Protein AF-A0A2K3N7Z2-F1 (afdb_monomer_lite)

Radius of gyration: 22.51 Å; chains: 1; bounding box: 47×67×74 Å

Foldseek 3Di:
DWDDLLPLVLLPPVPDPFDPLQAFALCQCVVCVVLVQLLLLLLLLLQLLQVLDPQRFLQLLLLLLRLVRSLVSQDDLCPDDDPDDSSLSSNLLSVLSSLLSVVVQDPDDPNPPSLVSSVVSCCVPPVSPVNDSVSSVVSNVVSCVSSVVSSQHDALVQCLVSQVLVLVLQQWDPLLLVLLRSQVSLDSNCRNDDSSLSNNLSSVLLSVVVDPDDDPSSVVNQDPVSVVVNVVSNVSCVVLVRDTDGDDDDPVNSVVSSVVVRVPPPDPPPVVPSRPSRDDPPSRRDRHSRDNDRDGDDPPPPPPPDPDDPDDPDDDDDDD

Structure (mmCIF, N/CA/C/O backbone):
data_AF-A0A2K3N7Z2-F1
#
_entry.id   AF-A0A2K3N7Z2-F1
#
loop_
_atom_site.group_PDB
_atom_site.id
_atom_site.type_symbol
_atom_site.label_atom_id
_atom_site.label_alt_id
_atom_site.label_comp_id
_atom_site.label_asym_id
_atom_site.label_entity_id
_atom_site.label_seq_id
_atom_site.pdbx_PDB_ins_code
_atom_site.Cartn_x
_atom_site.Cartn_y
_atom_site.Cartn_z
_atom_site.occupancy
_atom_site.B_iso_or_equiv
_atom_site.auth_seq_id
_atom_site.auth_comp_id
_atom_site.auth_asym_id
_atom_site.auth_atom_id
_atom_site.pdbx_PDB_model_num
ATOM 1 N N . MET A 1 1 ? -12.138 21.756 32.857 1.00 28.14 1 MET A N 1
ATOM 2 C CA . MET A 1 1 ? -13.259 21.160 32.095 1.00 28.14 1 MET A CA 1
ATOM 3 C C . MET A 1 1 ? -12.774 19.826 31.560 1.00 28.14 1 MET A C 1
ATOM 5 O O . MET A 1 1 ? -11.749 19.811 30.890 1.00 28.14 1 MET A O 1
ATOM 9 N N . ALA A 1 2 ? -13.421 18.742 31.984 1.00 26.17 2 ALA A N 1
ATOM 10 C CA . ALA A 1 2 ? -13.011 17.361 31.748 1.00 26.17 2 ALA A CA 1
ATOM 11 C C . ALA A 1 2 ? -13.164 16.948 30.273 1.00 26.17 2 ALA A C 1
ATOM 13 O O . ALA A 1 2 ? -14.029 17.464 29.570 1.00 26.17 2 ALA A O 1
ATOM 14 N N . PHE A 1 3 ? -12.302 16.031 29.829 1.00 35.19 3 PHE A N 1
ATOM 15 C CA . PHE A 1 3 ? -12.363 15.372 28.526 1.00 35.19 3 PHE A CA 1
ATOM 16 C C . PHE A 1 3 ? -13.630 14.515 28.456 1.00 35.19 3 PHE A C 1
ATOM 18 O O . PHE A 1 3 ? -13.808 13.619 29.283 1.00 35.19 3 PHE A O 1
ATOM 25 N N . ASP A 1 4 ? -14.499 14.814 27.496 1.00 36.06 4 ASP A N 1
ATOM 26 C CA . ASP A 1 4 ? -15.680 14.020 27.186 1.00 36.06 4 ASP A CA 1
ATOM 27 C C . ASP A 1 4 ? -15.391 13.210 25.908 1.00 36.06 4 ASP A C 1
ATOM 29 O O . ASP A 1 4 ? -15.358 13.795 24.820 1.00 36.06 4 ASP A O 1
ATOM 33 N N . PRO A 1 5 ? -15.155 11.888 26.012 1.00 39.75 5 PRO A N 1
ATOM 34 C CA . PRO A 1 5 ? -14.965 11.017 24.853 1.00 39.75 5 PRO A CA 1
ATOM 35 C C . PRO A 1 5 ? -16.169 11.027 23.897 1.00 39.75 5 PRO A C 1
ATOM 37 O O . PRO A 1 5 ? -16.036 10.638 22.742 1.00 39.75 5 PRO A O 1
ATOM 40 N N . SER A 1 6 ? -17.335 11.510 24.343 1.00 38.62 6 SER A N 1
ATOM 41 C CA . SER A 1 6 ? -18.535 11.627 23.514 1.00 38.62 6 SER A CA 1
ATOM 42 C C . SER A 1 6 ? -18.585 12.895 22.651 1.00 38.62 6 SER A C 1
ATOM 44 O O . SER A 1 6 ? -19.509 13.045 21.851 1.00 38.62 6 SER A O 1
ATOM 46 N N . CYS A 1 7 ? -17.596 13.802 22.736 1.00 47.16 7 CYS A N 1
ATOM 47 C CA . CYS A 1 7 ? -17.710 15.100 22.063 1.00 47.16 7 CYS A CA 1
ATOM 48 C C . CYS A 1 7 ? -17.621 15.027 20.527 1.00 47.16 7 CYS A C 1
ATOM 50 O O . CYS A 1 7 ? -17.939 16.014 19.866 1.00 47.16 7 CYS A O 1
ATOM 52 N N . GLY A 1 8 ? -17.182 13.901 19.941 1.00 47.09 8 GLY A N 1
ATOM 53 C CA . GLY A 1 8 ? -17.141 13.649 18.488 1.00 47.09 8 GLY A CA 1
ATOM 54 C C . GLY A 1 8 ? -16.272 14.613 17.658 1.00 47.09 8 GLY A C 1
ATOM 55 O O . GLY A 1 8 ? -16.006 14.353 16.487 1.00 47.09 8 GLY A O 1
ATOM 56 N N . GLN A 1 9 ? -15.803 15.720 18.239 1.00 47.47 9 GLN A N 1
ATOM 57 C CA . GLN A 1 9 ? -15.060 16.794 17.582 1.00 47.47 9 GLN A CA 1
ATOM 58 C C . GLN A 1 9 ? -13.553 16.519 17.551 1.00 47.47 9 GLN A C 1
ATOM 60 O O . GLN A 1 9 ? -12.890 16.919 16.600 1.00 47.47 9 GLN A O 1
ATOM 65 N N . CYS A 1 10 ? -13.006 15.784 18.526 1.00 48.34 10 CYS A N 1
ATOM 66 C CA . CYS A 1 10 ? -11.569 15.484 18.611 1.00 48.34 10 CYS A CA 1
ATOM 67 C C . CYS A 1 10 ? -11.062 14.497 17.541 1.00 48.34 10 CYS A C 1
ATOM 69 O O . CYS A 1 10 ? -9.856 14.354 17.359 1.00 48.34 10 CYS A O 1
ATOM 71 N N . LEU A 1 11 ? -11.966 13.823 16.824 1.00 52.31 11 LEU A N 1
ATOM 72 C CA . LEU A 1 11 ? -11.644 12.819 15.802 1.00 52.31 11 LEU A CA 1
ATOM 73 C C . LEU A 1 11 ? -12.132 13.225 14.398 1.00 52.31 11 LEU A C 1
ATOM 75 O O . LEU A 1 11 ? -11.835 12.542 13.417 1.00 52.31 11 LEU A O 1
ATOM 79 N N . ARG A 1 12 ? -12.813 14.378 14.273 1.00 54.28 12 ARG A N 1
ATOM 80 C CA . ARG A 1 12 ? -13.137 15.004 12.983 1.00 54.28 12 ARG A CA 1
ATOM 81 C C . ARG A 1 12 ? -11.894 15.679 12.411 1.00 54.28 12 ARG A C 1
ATOM 83 O O . ARG A 1 12 ? -11.696 16.883 12.505 1.00 54.28 12 ARG A O 1
ATOM 90 N N . ILE A 1 13 ? -11.082 14.872 11.750 1.00 54.59 13 ILE A N 1
ATOM 91 C CA . ILE A 1 13 ? -9.897 15.249 10.967 1.00 54.59 13 ILE A CA 1
ATOM 92 C C . ILE A 1 13 ? -10.304 15.898 9.616 1.00 54.59 13 ILE A C 1
ATOM 94 O O . ILE A 1 13 ? -9.532 15.993 8.671 1.00 54.59 13 ILE A O 1
ATOM 98 N N . SER A 1 14 ? -11.514 16.460 9.510 1.00 47.78 14 SER A N 1
ATOM 99 C CA . SER A 1 14 ? -12.042 17.086 8.286 1.00 47.78 14 SER A CA 1
ATOM 100 C C . SER A 1 14 ? -11.330 18.390 7.875 1.00 47.78 14 SER A C 1
ATOM 102 O O . SER A 1 14 ? -11.821 19.099 7.003 1.00 47.78 14 SER A O 1
ATOM 104 N N . GLN A 1 15 ? -10.199 18.733 8.501 1.00 54.12 15 GLN A N 1
ATOM 105 C CA . GLN A 1 15 ? -9.462 19.986 8.305 1.00 54.12 15 GLN A CA 1
ATOM 106 C C . GLN A 1 15 ? -8.059 19.808 7.699 1.00 54.12 15 GLN A C 1
ATOM 108 O O . GLN A 1 15 ? -7.364 20.804 7.504 1.00 54.12 15 GLN A O 1
ATOM 113 N N . PHE A 1 16 ? -7.620 18.587 7.363 1.00 63.12 16 PHE A N 1
ATOM 114 C CA . PHE A 1 16 ? -6.304 18.419 6.733 1.00 63.12 16 PHE A CA 1
ATOM 115 C C . PHE A 1 16 ? -6.375 18.689 5.241 1.00 63.12 16 PHE A C 1
ATOM 117 O O . PHE A 1 16 ? -6.831 17.861 4.452 1.00 63.12 16 PHE A O 1
ATOM 124 N N . ASN A 1 17 ? -5.867 19.858 4.860 1.00 69.94 17 ASN A N 1
ATOM 125 C CA . ASN A 1 17 ? -5.514 20.132 3.482 1.00 69.94 17 ASN A CA 1
ATOM 126 C C . ASN A 1 17 ? -4.208 19.390 3.163 1.00 69.94 17 ASN A C 1
ATOM 128 O O . ASN A 1 17 ? -3.115 19.885 3.437 1.00 69.94 17 ASN A O 1
ATOM 132 N N . ILE A 1 18 ? -4.329 18.159 2.664 1.00 76.75 18 ILE A N 1
ATOM 133 C CA . ILE A 1 18 ? -3.181 17.380 2.199 1.00 76.75 18 ILE A CA 1
ATOM 134 C C . ILE A 1 18 ? -2.863 17.847 0.784 1.00 76.75 18 ILE A C 1
ATOM 136 O O . ILE A 1 18 ? -3.698 17.717 -0.110 1.00 76.75 18 ILE A O 1
ATOM 140 N N . ASP A 1 19 ? -1.656 18.373 0.582 1.00 80.69 19 ASP A N 1
ATOM 141 C CA . ASP A 1 19 ? -1.197 18.762 -0.748 1.00 80.69 19 ASP A CA 1
ATOM 142 C C . ASP A 1 19 ? -1.278 17.536 -1.691 1.00 80.69 19 ASP A C 1
ATOM 144 O O . ASP A 1 19 ? -0.646 16.505 -1.410 1.00 80.69 19 ASP A O 1
ATOM 148 N N . PRO A 1 20 ? -2.034 17.629 -2.808 1.00 82.31 20 PRO A N 1
ATOM 149 C CA . PRO A 1 20 ? -2.208 16.541 -3.770 1.00 82.31 20 PRO A CA 1
ATOM 150 C C . PRO A 1 20 ? -0.895 15.967 -4.312 1.00 82.31 20 PRO A C 1
ATOM 152 O O . PRO A 1 20 ? -0.874 14.863 -4.846 1.00 82.31 20 PRO A O 1
ATOM 155 N N . GLN A 1 21 ? 0.226 16.681 -4.186 1.00 83.81 21 GLN A N 1
ATOM 156 C CA . GLN A 1 21 ? 1.533 16.169 -4.584 1.00 83.81 21 GLN A CA 1
ATOM 157 C C . GLN A 1 21 ? 2.042 15.023 -3.700 1.00 83.81 21 GLN A C 1
ATOM 159 O O . GLN A 1 21 ? 2.911 14.279 -4.163 1.00 83.81 21 GLN A O 1
ATOM 164 N N . TYR A 1 22 ? 1.531 14.861 -2.475 1.00 84.19 22 TYR A N 1
ATOM 165 C CA . TYR A 1 22 ? 1.977 13.847 -1.507 1.00 84.19 22 TYR A CA 1
ATOM 166 C C . TYR A 1 22 ? 1.078 12.611 -1.429 1.00 84.19 22 TYR A C 1
ATOM 168 O O . TYR A 1 22 ? 1.413 11.674 -0.704 1.00 84.19 22 TYR A O 1
ATOM 176 N N . VAL A 1 23 ? -0.024 12.589 -2.179 1.00 85.19 23 VAL A N 1
ATOM 177 C CA . VAL A 1 23 ? -0.961 11.462 -2.246 1.00 85.19 23 VAL A CA 1
ATOM 178 C C . VAL A 1 23 ? -1.175 11.033 -3.701 1.00 85.19 23 VAL A C 1
ATOM 180 O O . VAL A 1 23 ? -1.034 11.853 -4.610 1.00 85.19 23 VAL A O 1
ATOM 183 N N . PRO A 1 24 ? -1.472 9.752 -3.965 1.00 84.62 24 PRO A N 1
ATOM 184 C CA . PRO A 1 24 ? -1.957 9.326 -5.272 1.00 84.62 24 PRO A CA 1
ATOM 185 C C . PRO A 1 24 ? -3.251 10.050 -5.665 1.00 84.62 24 PRO A C 1
ATOM 187 O O . PRO A 1 24 ? -4.044 10.438 -4.807 1.00 84.62 24 PRO A O 1
ATOM 190 N N . ASN A 1 25 ? -3.491 10.215 -6.967 1.00 82.88 25 ASN A N 1
ATOM 191 C CA . ASN A 1 25 ? -4.754 10.775 -7.437 1.00 82.88 25 ASN A CA 1
ATOM 192 C C . ASN A 1 25 ? -5.821 9.676 -7.518 1.00 82.88 25 ASN A C 1
ATOM 194 O O . ASN A 1 25 ? -5.684 8.730 -8.295 1.00 82.88 25 ASN A O 1
ATOM 198 N N . GLY A 1 26 ? -6.905 9.839 -6.760 1.00 70.06 26 GLY A N 1
ATOM 199 C CA . GLY A 1 26 ? -7.984 8.857 -6.687 1.00 70.06 26 GLY A CA 1
ATOM 200 C C . GLY A 1 26 ? -8.750 8.601 -7.974 1.00 70.06 26 GLY A C 1
ATOM 201 O O . GLY A 1 26 ? -9.239 7.496 -8.177 1.00 70.06 26 GLY A O 1
ATOM 202 N N . ARG A 1 27 ? -8.796 9.582 -8.877 1.00 79.50 27 ARG A N 1
ATOM 203 C CA . ARG A 1 27 ? -9.512 9.455 -10.153 1.00 79.50 27 ARG A CA 1
ATOM 204 C C . ARG A 1 27 ? -8.685 8.766 -11.233 1.00 79.50 27 ARG A C 1
ATOM 206 O O . ARG A 1 27 ? -9.149 8.592 -12.352 1.00 79.50 27 ARG A O 1
ATOM 213 N N . MET A 1 28 ? -7.445 8.375 -10.924 1.00 81.81 28 MET A N 1
ATOM 214 C CA . MET A 1 28 ? -6.526 7.790 -11.902 1.00 81.81 28 MET A CA 1
ATOM 215 C C . MET A 1 28 ? -7.065 6.508 -12.551 1.00 81.81 28 MET A C 1
ATOM 217 O O . MET A 1 28 ? -6.731 6.234 -13.705 1.00 81.81 28 MET A O 1
ATOM 221 N N . PHE A 1 29 ? -7.855 5.731 -11.811 1.00 83.81 29 PHE A N 1
ATOM 222 C CA . PHE A 1 29 ? -8.384 4.442 -12.258 1.00 83.81 29 PHE A CA 1
ATOM 223 C C . PHE A 1 29 ? -9.841 4.504 -12.716 1.00 83.81 29 PHE A C 1
ATOM 225 O O . PHE A 1 29 ? -10.366 3.486 -13.160 1.00 83.81 29 PHE A O 1
ATOM 232 N N . GLU A 1 30 ? -10.493 5.669 -12.644 1.00 81.69 30 GLU A N 1
ATOM 233 C CA . GLU A 1 30 ? -11.860 5.832 -13.141 1.00 81.69 30 GLU A CA 1
ATOM 234 C C . GLU A 1 30 ? -11.887 5.522 -14.645 1.00 81.69 30 GLU A C 1
ATOM 236 O O . GLU A 1 30 ? -11.311 6.250 -15.454 1.00 81.69 30 GLU A O 1
ATOM 241 N N . ASN A 1 31 ? -12.535 4.409 -15.007 1.00 75.81 31 ASN A N 1
ATOM 242 C CA . ASN A 1 31 ? -12.669 3.915 -16.381 1.00 75.81 31 ASN A CA 1
ATOM 243 C C . ASN A 1 31 ? -11.327 3.710 -17.115 1.00 75.81 31 ASN A C 1
ATOM 245 O O . ASN A 1 31 ? -11.240 3.921 -18.326 1.00 75.81 31 ASN A O 1
ATOM 249 N N . ASN A 1 32 ? -10.263 3.335 -16.393 1.00 84.00 32 ASN A N 1
ATOM 250 C CA . ASN A 1 32 ? -8.939 3.117 -16.980 1.00 84.00 32 ASN A CA 1
ATOM 251 C C . ASN A 1 32 ? -8.381 1.727 -16.654 1.00 84.00 32 ASN A C 1
ATOM 253 O O . ASN A 1 32 ? -7.423 1.581 -15.886 1.00 84.00 32 ASN A O 1
ATOM 257 N N . ASP A 1 33 ? -8.956 0.714 -17.300 1.00 87.62 33 ASP A N 1
ATOM 258 C CA . ASP A 1 33 ? -8.580 -0.696 -17.136 1.00 87.62 33 ASP A CA 1
ATOM 259 C C . ASP A 1 33 ? -7.093 -0.931 -17.405 1.00 87.62 33 ASP A C 1
ATOM 261 O O . ASP A 1 33 ? -6.437 -1.692 -16.696 1.00 87.62 33 ASP A O 1
ATOM 265 N N . ARG A 1 34 ? -6.508 -0.198 -18.361 1.00 88.19 34 ARG A N 1
ATOM 266 C CA . ARG A 1 34 ? -5.069 -0.271 -18.639 1.00 88.19 34 ARG A CA 1
ATOM 267 C C . ARG A 1 34 ? -4.245 0.117 -17.415 1.00 88.19 34 ARG A C 1
ATOM 269 O O . ARG A 1 34 ? -3.323 -0.608 -17.060 1.00 88.19 34 ARG A O 1
ATOM 276 N N . LYS A 1 35 ? -4.552 1.230 -16.743 1.00 90.31 35 LYS A N 1
ATOM 277 C CA . LYS A 1 35 ? -3.825 1.627 -15.524 1.00 90.31 35 LYS A CA 1
ATOM 278 C C . LYS A 1 35 ? -4.044 0.641 -14.377 1.00 90.31 35 LYS A C 1
ATOM 280 O O . LYS A 1 35 ? -3.097 0.400 -13.629 1.00 90.31 35 LYS A O 1
ATOM 285 N N . ILE A 1 36 ? -5.235 0.051 -14.265 1.00 91.56 36 ILE A N 1
ATOM 286 C CA . ILE A 1 36 ? -5.518 -1.008 -13.283 1.00 91.56 36 ILE A CA 1
ATOM 287 C C . ILE A 1 36 ? -4.623 -2.227 -13.550 1.00 91.56 36 ILE A C 1
ATOM 289 O O . ILE A 1 36 ? -3.952 -2.690 -12.628 1.00 91.56 36 ILE A O 1
ATOM 293 N N . LEU A 1 37 ? -4.514 -2.678 -14.803 1.00 91.56 37 LEU A N 1
ATOM 294 C CA . LEU A 1 37 ? -3.638 -3.788 -15.201 1.00 91.56 37 LEU A CA 1
ATOM 295 C C . LEU A 1 37 ? -2.157 -3.484 -14.927 1.00 91.56 37 LEU A C 1
ATOM 297 O O . LEU A 1 37 ? -1.465 -4.288 -14.301 1.00 91.56 37 LEU A O 1
ATOM 301 N N . LEU A 1 38 ? -1.667 -2.297 -15.315 1.00 93.31 38 LEU A N 1
ATOM 302 C CA . LEU A 1 38 ? -0.289 -1.866 -15.020 1.00 93.31 38 LEU A CA 1
ATOM 303 C C . LEU A 1 38 ? 0.001 -1.914 -13.510 1.00 93.31 38 LEU A C 1
ATOM 305 O O . LEU A 1 38 ? 1.080 -2.333 -13.087 1.00 93.31 38 LEU A O 1
ATOM 309 N N . ARG A 1 39 ? -0.968 -1.496 -12.690 1.00 94.38 39 ARG A N 1
ATOM 310 C CA . ARG A 1 39 ? -0.861 -1.522 -11.232 1.00 94.38 39 ARG A CA 1
ATOM 311 C C . ARG A 1 39 ? -0.866 -2.942 -10.672 1.00 94.38 39 ARG A C 1
ATOM 313 O O . ARG A 1 39 ? -0.041 -3.236 -9.814 1.00 94.38 39 ARG A O 1
ATOM 320 N N . GLN A 1 40 ? -1.754 -3.815 -11.146 1.00 94.44 40 GLN A N 1
ATOM 321 C CA . GLN A 1 40 ? -1.804 -5.223 -10.729 1.00 94.44 40 GLN A CA 1
ATOM 322 C C . GLN A 1 40 ? -0.469 -5.926 -10.998 1.00 94.44 40 GLN A C 1
ATOM 324 O O . GLN A 1 40 ? 0.056 -6.616 -10.124 1.00 94.44 40 GLN A O 1
ATOM 329 N N . HIS A 1 41 ? 0.145 -5.662 -12.153 1.00 92.94 41 HIS A N 1
ATOM 330 C CA . HIS A 1 41 ? 1.501 -6.127 -12.436 1.00 92.94 41 HIS A CA 1
ATOM 331 C C . HIS A 1 41 ? 2.534 -5.596 -11.450 1.00 92.94 41 HIS A C 1
ATOM 333 O O . HIS A 1 41 ? 3.326 -6.368 -10.915 1.00 92.94 41 HIS A O 1
ATOM 339 N N . ALA A 1 42 ? 2.531 -4.289 -11.187 1.00 95.19 42 ALA A N 1
ATOM 340 C CA . ALA A 1 42 ? 3.471 -3.697 -10.243 1.00 95.19 42 ALA A CA 1
ATOM 341 C C . ALA A 1 42 ? 3.328 -4.285 -8.832 1.00 95.19 42 ALA A C 1
ATOM 343 O O . ALA A 1 42 ? 4.338 -4.552 -8.184 1.00 95.19 42 ALA A O 1
ATOM 344 N N . ILE A 1 43 ? 2.094 -4.544 -8.391 1.00 95.56 43 ILE A N 1
ATOM 345 C CA . ILE A 1 43 ? 1.787 -5.212 -7.122 1.00 95.56 43 ILE A CA 1
ATOM 346 C C . ILE A 1 43 ? 2.394 -6.607 -7.081 1.00 95.56 43 ILE A C 1
ATOM 348 O O . ILE A 1 43 ? 3.080 -6.926 -6.113 1.00 95.56 43 ILE A O 1
ATOM 352 N N . SER A 1 44 ? 2.195 -7.409 -8.129 1.00 93.25 44 SER A N 1
ATOM 353 C CA . SER A 1 44 ? 2.775 -8.752 -8.223 1.00 93.25 44 SER A CA 1
ATOM 354 C C . SER A 1 44 ? 4.298 -8.719 -8.125 1.00 93.25 44 SER A C 1
ATOM 356 O O . SER A 1 44 ? 4.884 -9.441 -7.313 1.00 93.25 44 SER A O 1
ATOM 358 N N . VAL A 1 45 ? 4.942 -7.827 -8.880 1.00 91.38 45 VAL A N 1
ATOM 359 C CA . VAL A 1 45 ? 6.400 -7.658 -8.868 1.00 91.38 45 VAL A CA 1
ATOM 360 C C . VAL A 1 45 ? 6.893 -7.242 -7.482 1.00 91.38 45 VAL A C 1
ATOM 362 O O . VAL A 1 45 ? 7.801 -7.866 -6.935 1.00 91.38 45 VAL A O 1
ATOM 365 N N . ILE A 1 46 ? 6.279 -6.219 -6.883 1.00 93.25 46 ILE A N 1
ATOM 366 C CA . ILE A 1 46 ? 6.644 -5.731 -5.549 1.00 93.25 46 ILE A CA 1
ATOM 367 C C . ILE A 1 46 ? 6.429 -6.815 -4.491 1.00 93.25 46 ILE A C 1
ATOM 369 O O . ILE A 1 46 ? 7.276 -6.971 -3.614 1.00 93.25 46 ILE A O 1
ATOM 373 N N . ALA A 1 47 ? 5.347 -7.589 -4.578 1.00 92.50 47 ALA A N 1
ATOM 374 C CA . ALA A 1 47 ? 5.061 -8.664 -3.638 1.00 92.50 47 ALA A CA 1
ATOM 375 C C . ALA A 1 47 ? 6.086 -9.800 -3.727 1.00 92.50 47 ALA A C 1
ATOM 377 O O . ALA A 1 47 ? 6.568 -10.261 -2.691 1.00 92.50 47 ALA A O 1
ATOM 378 N N . LYS A 1 48 ? 6.478 -10.208 -4.942 1.00 88.25 48 LYS A N 1
ATOM 379 C CA . LYS A 1 48 ? 7.553 -11.192 -5.151 1.00 88.25 48 LYS A CA 1
ATOM 380 C C . LYS A 1 48 ? 8.868 -10.716 -4.535 1.00 88.25 48 LYS A C 1
ATOM 382 O O . LYS A 1 48 ? 9.481 -11.450 -3.767 1.00 88.25 48 LYS A O 1
ATOM 387 N N . VAL A 1 49 ? 9.255 -9.465 -4.793 1.00 85.44 49 VAL A N 1
ATOM 388 C CA . VAL A 1 49 ? 10.490 -8.886 -4.238 1.00 85.44 49 VAL A CA 1
ATOM 389 C C . VAL A 1 49 ? 10.421 -8.747 -2.711 1.00 85.44 49 VAL A C 1
ATOM 391 O O . VAL A 1 49 ? 11.394 -9.030 -2.013 1.00 85.44 49 VAL A O 1
ATOM 394 N N . ALA A 1 50 ? 9.268 -8.359 -2.162 1.00 87.12 50 ALA A N 1
ATOM 395 C CA . ALA A 1 50 ? 9.081 -8.215 -0.720 1.00 87.12 50 ALA A CA 1
ATOM 396 C C . ALA A 1 50 ? 9.263 -9.541 0.034 1.00 87.12 50 ALA A C 1
ATOM 398 O O . ALA A 1 50 ? 9.875 -9.548 1.103 1.00 87.12 50 ALA A O 1
ATOM 399 N N . LYS A 1 51 ? 8.809 -10.666 -0.540 1.00 84.38 51 LYS A N 1
ATOM 400 C CA . LYS A 1 51 ? 8.963 -12.014 0.044 1.00 84.38 51 LYS A CA 1
ATOM 401 C C . LYS A 1 51 ? 10.422 -12.447 0.216 1.00 84.38 51 LYS A C 1
ATOM 403 O O . LYS A 1 51 ? 10.707 -13.310 1.039 1.00 84.38 51 LYS A O 1
ATOM 408 N N . MET A 1 52 ? 11.348 -11.840 -0.523 1.00 77.94 52 MET A N 1
ATOM 409 C CA . MET A 1 52 ? 12.783 -12.134 -0.432 1.00 77.94 52 MET A CA 1
ATOM 410 C C . MET A 1 52 ? 13.452 -11.433 0.760 1.00 77.94 52 MET A C 1
ATOM 412 O O . MET A 1 52 ? 14.586 -11.751 1.112 1.00 77.94 52 MET A O 1
ATOM 416 N N . SER A 1 53 ? 12.770 -10.467 1.383 1.00 72.62 53 SER A N 1
ATOM 417 C CA . SER A 1 53 ? 13.296 -9.724 2.529 1.00 72.62 53 SER A CA 1
ATOM 418 C C . SER A 1 53 ? 13.100 -10.515 3.824 1.00 72.62 53 SER A C 1
ATOM 420 O O . SER A 1 53 ? 11.993 -10.953 4.130 1.00 72.62 53 SER A O 1
ATOM 422 N N . ASN A 1 54 ? 14.168 -10.668 4.611 1.00 71.25 54 ASN A N 1
ATOM 423 C CA . ASN A 1 54 ? 14.128 -11.336 5.910 1.00 71.25 54 ASN A CA 1
ATOM 424 C C . ASN A 1 54 ? 14.838 -10.481 6.983 1.00 71.25 54 ASN A C 1
ATOM 426 O O . ASN A 1 54 ? 16.044 -10.243 6.854 1.00 71.25 54 ASN A O 1
ATOM 430 N N . PRO A 1 55 ? 14.142 -10.018 8.041 1.00 75.38 55 PRO A N 1
ATOM 431 C CA . PRO A 1 55 ? 12.713 -10.210 8.313 1.00 75.38 55 PRO A CA 1
ATOM 432 C C . PRO A 1 55 ? 11.807 -9.438 7.333 1.00 75.38 55 PRO A C 1
ATOM 434 O O . PRO A 1 55 ? 12.260 -8.460 6.731 1.00 75.38 55 PRO A O 1
ATOM 437 N N . PRO A 1 56 ? 10.526 -9.834 7.194 1.00 79.56 56 PRO A N 1
ATOM 438 C CA . PRO A 1 56 ? 9.553 -9.070 6.423 1.00 79.56 56 PRO A CA 1
ATOM 439 C C . PRO A 1 56 ? 9.365 -7.664 6.998 1.00 79.56 56 PRO A C 1
ATOM 441 O O . PRO A 1 56 ? 9.215 -7.495 8.210 1.00 79.56 56 PRO A O 1
ATOM 444 N N . ASP A 1 57 ? 9.316 -6.667 6.117 1.00 87.81 57 ASP A N 1
ATOM 445 C CA . ASP A 1 57 ? 8.953 -5.293 6.457 1.00 87.81 57 ASP A CA 1
ATOM 446 C C . ASP A 1 57 ? 7.876 -4.802 5.491 1.00 87.81 57 ASP A C 1
ATOM 448 O O . ASP A 1 57 ? 8.165 -4.308 4.399 1.00 87.81 57 ASP A O 1
ATOM 452 N N . ALA A 1 58 ? 6.620 -4.947 5.906 1.00 91.56 58 ALA A N 1
ATOM 453 C CA . ALA A 1 58 ? 5.451 -4.645 5.090 1.00 91.56 58 ALA A CA 1
ATOM 454 C C . ALA A 1 58 ? 5.289 -3.143 4.775 1.00 91.56 58 ALA A C 1
ATOM 456 O O . ALA A 1 58 ? 4.533 -2.771 3.874 1.00 91.56 58 ALA A O 1
ATOM 457 N N . TYR A 1 59 ? 6.040 -2.261 5.445 1.00 91.50 59 TYR A N 1
ATOM 458 C CA . TYR A 1 59 ? 6.035 -0.838 5.114 1.00 91.50 59 TYR A CA 1
ATOM 459 C C . TYR A 1 59 ? 6.772 -0.531 3.804 1.00 91.50 59 TYR A C 1
ATOM 461 O O . TYR A 1 59 ? 6.380 0.381 3.075 1.00 91.50 59 TYR A O 1
ATOM 469 N N . VAL A 1 60 ? 7.823 -1.293 3.479 1.00 91.06 60 VAL A N 1
ATOM 470 C CA . VAL A 1 60 ? 8.585 -1.114 2.236 1.00 91.06 60 VAL A CA 1
ATOM 471 C C . VAL A 1 60 ? 7.692 -1.280 0.996 1.00 91.06 60 VAL A C 1
ATOM 473 O O . VAL A 1 60 ? 7.629 -0.336 0.200 1.00 91.06 60 VAL A O 1
ATOM 476 N N . PRO A 1 61 ? 6.961 -2.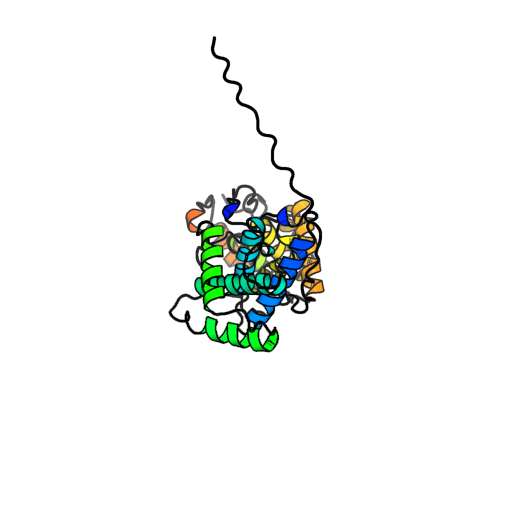397 0.804 1.00 94.38 61 PRO A N 1
ATOM 477 C CA . PRO A 1 61 ? 6.067 -2.543 -0.340 1.00 94.38 61 PRO A CA 1
ATOM 478 C C . PRO A 1 61 ? 4.911 -1.532 -0.313 1.00 94.38 61 PRO A C 1
ATOM 480 O O . PRO A 1 61 ? 4.560 -0.997 -1.365 1.00 94.38 61 PRO A O 1
ATOM 483 N N . TYR A 1 62 ? 4.372 -1.188 0.865 1.00 95.56 62 TYR A N 1
ATOM 484 C CA . TYR A 1 62 ? 3.343 -0.147 1.003 1.00 95.56 62 TYR A CA 1
ATOM 485 C C . TYR A 1 62 ? 3.805 1.200 0.425 1.00 95.56 62 TYR A C 1
ATOM 487 O O . TYR A 1 62 ? 3.143 1.795 -0.429 1.00 95.56 62 TYR A O 1
ATOM 495 N N . LEU A 1 63 ? 4.981 1.666 0.850 1.00 93.81 63 LEU A N 1
ATOM 496 C CA . LEU A 1 63 ? 5.546 2.933 0.396 1.00 93.81 63 LEU A CA 1
ATOM 497 C C . LEU A 1 63 ? 5.978 2.872 -1.082 1.00 93.81 63 LEU A C 1
ATOM 499 O O . LEU A 1 63 ? 5.823 3.856 -1.806 1.00 93.81 63 LEU A O 1
ATOM 503 N N . ALA A 1 64 ? 6.441 1.713 -1.559 1.00 95.44 64 ALA A N 1
ATOM 504 C CA . ALA A 1 64 ? 6.756 1.497 -2.969 1.00 95.44 64 ALA A CA 1
ATOM 505 C C . ALA A 1 64 ? 5.524 1.697 -3.865 1.00 95.44 64 ALA A C 1
ATOM 507 O O . ALA A 1 64 ? 5.614 2.393 -4.878 1.00 95.44 64 ALA A O 1
ATOM 508 N N . MET A 1 65 ? 4.366 1.162 -3.465 1.00 96.50 65 MET A N 1
ATOM 509 C CA . MET A 1 65 ? 3.114 1.362 -4.199 1.00 96.50 65 MET A CA 1
ATOM 510 C C . MET A 1 65 ? 2.655 2.819 -4.189 1.00 96.50 65 MET A C 1
ATOM 512 O O . MET A 1 65 ? 2.149 3.298 -5.200 1.00 96.50 65 MET A O 1
ATOM 516 N N . ASN A 1 66 ? 2.905 3.565 -3.109 1.00 94.75 66 ASN A N 1
ATOM 517 C CA . ASN A 1 66 ? 2.639 5.003 -3.099 1.00 94.75 66 ASN A CA 1
ATOM 518 C C . ASN A 1 66 ? 3.474 5.748 -4.159 1.00 94.75 66 ASN A C 1
ATOM 520 O O . ASN A 1 66 ? 2.943 6.591 -4.886 1.00 94.75 66 ASN A O 1
ATOM 524 N N . TYR A 1 67 ? 4.765 5.419 -4.292 1.00 95.38 67 TYR A N 1
ATOM 525 C CA . TYR A 1 67 ? 5.609 5.984 -5.352 1.00 95.38 67 TYR A CA 1
ATOM 526 C C . TYR A 1 67 ? 5.135 5.578 -6.742 1.00 95.38 67 TYR A C 1
ATOM 528 O O . TYR A 1 67 ? 5.081 6.429 -7.630 1.00 95.38 67 TYR A O 1
ATOM 536 N N . PHE A 1 68 ? 4.779 4.305 -6.919 1.00 96.12 68 PHE A N 1
ATOM 537 C CA . PHE A 1 68 ? 4.298 3.785 -8.191 1.00 96.12 68 PHE A CA 1
ATOM 538 C C . PHE A 1 68 ? 3.010 4.488 -8.630 1.00 96.12 68 PHE A C 1
ATOM 540 O O . PHE A 1 68 ? 2.965 5.028 -9.732 1.00 96.12 68 PHE A O 1
ATOM 547 N N . ASP A 1 69 ? 2.002 4.565 -7.756 1.00 95.00 69 ASP A N 1
ATOM 548 C CA . ASP A 1 69 ? 0.709 5.181 -8.071 1.00 95.00 69 ASP A CA 1
ATOM 549 C C . ASP A 1 69 ? 0.871 6.685 -8.392 1.00 95.00 69 ASP A C 1
ATOM 551 O O . ASP A 1 69 ? 0.298 7.191 -9.360 1.00 95.00 69 ASP A O 1
ATOM 555 N N . ARG A 1 70 ? 1.720 7.409 -7.644 1.00 93.06 70 ARG A N 1
ATOM 556 C CA . ARG A 1 70 ? 2.019 8.831 -7.917 1.00 93.06 70 ARG A CA 1
ATOM 557 C C . ARG A 1 70 ? 2.789 9.035 -9.225 1.00 93.06 70 ARG A C 1
ATOM 559 O O . ARG A 1 70 ? 2.577 10.044 -9.899 1.00 93.06 70 ARG A O 1
ATOM 566 N N . PHE A 1 71 ? 3.674 8.105 -9.584 1.00 93.31 71 PHE A N 1
ATOM 567 C CA . PHE A 1 71 ? 4.415 8.146 -10.843 1.00 93.31 71 PHE A CA 1
ATOM 568 C C . PHE A 1 71 ? 3.506 7.832 -12.039 1.00 93.31 71 PHE A C 1
ATOM 570 O O . PHE A 1 71 ? 3.453 8.619 -12.982 1.00 93.31 71 PHE A O 1
ATOM 577 N N . LEU A 1 72 ? 2.734 6.742 -11.965 1.00 92.19 72 LEU A N 1
ATOM 578 C CA . LEU A 1 72 ? 1.779 6.305 -12.993 1.00 92.19 72 LEU A CA 1
ATOM 579 C C . LEU A 1 72 ? 0.704 7.365 -13.288 1.00 92.19 72 LEU A C 1
ATOM 581 O O . LEU A 1 72 ? 0.177 7.451 -14.401 1.00 92.19 72 LEU A O 1
ATOM 585 N N . PHE A 1 73 ? 0.370 8.196 -12.299 1.00 87.38 73 PHE A N 1
ATOM 586 C CA . PHE A 1 73 ? -0.554 9.306 -12.503 1.00 87.38 73 PHE A CA 1
ATOM 587 C C . PHE A 1 73 ? 0.003 10.354 -13.466 1.00 87.38 73 PHE A C 1
ATOM 589 O O . PHE A 1 73 ? -0.736 10.865 -14.304 1.00 87.38 73 PHE A O 1
ATOM 596 N N . ARG A 1 74 ? 1.299 10.654 -13.353 1.00 84.88 74 ARG A N 1
ATOM 597 C CA . ARG A 1 74 ? 1.956 11.752 -14.072 1.00 84.88 74 ARG A CA 1
ATOM 598 C C . ARG A 1 74 ? 2.605 11.312 -15.384 1.00 84.88 74 ARG A C 1
ATOM 600 O O . ARG A 1 74 ? 2.798 12.149 -16.258 1.00 84.88 74 ARG A O 1
ATOM 607 N N . PHE A 1 75 ? 2.951 10.033 -15.515 1.00 82.62 75 PHE A N 1
ATOM 608 C CA . PHE A 1 75 ? 3.755 9.529 -16.625 1.00 82.62 75 PHE A CA 1
ATOM 609 C C . PHE A 1 75 ? 3.178 8.245 -17.207 1.00 82.62 75 PHE A C 1
ATOM 611 O O . PHE A 1 75 ? 2.804 7.321 -16.483 1.00 82.62 75 PHE A O 1
ATOM 618 N N . ASP A 1 76 ? 3.184 8.163 -18.535 1.00 81.38 76 ASP A N 1
ATOM 619 C CA . ASP A 1 76 ? 2.922 6.914 -19.235 1.00 81.38 76 ASP A CA 1
ATOM 620 C C . ASP A 1 76 ? 4.160 6.007 -19.153 1.00 81.38 76 ASP A C 1
ATOM 622 O O . ASP A 1 76 ? 5.192 6.253 -19.781 1.00 81.38 76 ASP A O 1
ATOM 626 N N . ILE A 1 77 ? 4.049 4.935 -18.364 1.00 82.62 77 ILE A N 1
ATOM 627 C CA . ILE A 1 77 ? 5.106 3.930 -18.184 1.00 82.62 77 ILE A CA 1
ATOM 628 C C . ILE A 1 77 ? 5.476 3.265 -19.517 1.00 82.62 77 ILE A C 1
ATOM 630 O O . ILE A 1 77 ? 6.629 2.875 -19.714 1.00 82.62 77 ILE A O 1
ATOM 634 N N . THR A 1 78 ? 4.521 3.151 -20.441 1.00 73.25 78 THR A N 1
ATOM 635 C CA . THR A 1 78 ? 4.689 2.411 -21.696 1.00 73.25 78 THR A CA 1
ATOM 636 C C . THR A 1 78 ? 5.356 3.234 -22.799 1.00 73.25 78 THR A C 1
ATOM 638 O O . THR A 1 78 ? 6.008 2.652 -23.667 1.00 73.25 78 THR A O 1
ATOM 641 N N . ALA A 1 79 ? 5.313 4.566 -22.711 1.00 67.06 79 ALA A N 1
ATOM 642 C CA . ALA A 1 79 ? 5.883 5.482 -23.702 1.00 67.06 79 ALA A CA 1
ATOM 643 C C . ALA A 1 79 ? 7.422 5.595 -23.660 1.00 67.06 79 ALA A C 1
ATOM 645 O O . ALA A 1 79 ? 8.016 6.239 -24.520 1.00 67.06 79 ALA A O 1
ATOM 646 N N . VAL A 1 80 ? 8.093 4.979 -22.677 1.00 60.66 80 VAL A N 1
ATOM 647 C CA . VAL A 1 80 ? 9.556 5.061 -22.536 1.00 60.66 80 VAL A CA 1
ATOM 648 C C . VAL A 1 80 ? 10.252 4.355 -23.719 1.00 60.66 80 VAL A C 1
ATOM 650 O O . VAL A 1 80 ? 10.035 3.154 -23.912 1.00 60.66 80 VAL A O 1
ATOM 653 N N . PRO A 1 81 ? 11.099 5.042 -24.509 1.00 54.72 81 PRO A N 1
ATOM 654 C CA . PRO A 1 81 ? 11.900 4.411 -25.560 1.00 54.72 81 PRO A CA 1
ATOM 655 C C . PRO A 1 81 ? 12.910 3.428 -24.952 1.00 54.72 81 PRO A C 1
ATOM 657 O O . PRO A 1 81 ? 13.470 3.712 -23.896 1.00 54.72 81 PRO A O 1
ATOM 660 N N . GLY A 1 82 ? 13.174 2.284 -25.597 1.00 61.97 82 GLY A N 1
ATOM 661 C CA . GLY A 1 82 ? 14.242 1.387 -25.120 1.00 61.97 82 GLY A CA 1
ATOM 662 C C . GLY A 1 82 ? 14.126 -0.106 -25.421 1.00 61.97 82 GLY A C 1
ATOM 663 O O . GLY A 1 82 ? 14.755 -0.895 -24.727 1.00 61.97 82 GLY A O 1
ATOM 664 N N . GLY A 1 83 ? 13.319 -0.534 -26.397 1.00 74.00 83 GLY A N 1
ATOM 665 C CA . GLY A 1 83 ? 13.220 -1.949 -26.797 1.00 74.00 83 GLY A CA 1
ATOM 666 C C . GLY A 1 83 ? 12.666 -2.911 -25.732 1.00 74.00 83 GLY A C 1
ATOM 667 O O . GLY A 1 83 ? 12.581 -4.108 -26.000 1.00 74.00 83 GLY A O 1
ATOM 668 N N . LEU A 1 84 ? 12.318 -2.420 -24.540 1.00 82.56 84 LEU A N 1
ATOM 669 C CA . LEU A 1 84 ? 11.629 -3.174 -23.496 1.00 82.56 84 LEU A CA 1
ATOM 670 C C . LEU A 1 84 ? 10.139 -3.304 -23.833 1.00 82.56 84 LEU A C 1
ATOM 672 O O . LEU A 1 84 ? 9.511 -2.334 -24.277 1.00 82.56 84 LEU A O 1
ATOM 676 N N . THR A 1 85 ? 9.585 -4.479 -23.562 1.00 85.44 85 THR A N 1
ATOM 677 C CA . THR A 1 85 ? 8.144 -4.767 -23.589 1.00 85.44 85 THR A CA 1
ATOM 678 C C . THR A 1 85 ? 7.398 -3.934 -22.542 1.00 85.44 85 THR A C 1
ATOM 680 O O . THR A 1 85 ? 7.999 -3.381 -21.608 1.00 85.44 85 THR A O 1
ATOM 683 N N . ALA A 1 86 ? 6.070 -3.841 -22.658 1.00 85.62 86 ALA A N 1
ATOM 684 C CA . ALA A 1 86 ? 5.252 -3.174 -21.643 1.00 85.62 86 ALA A CA 1
ATOM 685 C C . ALA A 1 86 ? 5.449 -3.794 -20.245 1.00 85.62 86 ALA A C 1
ATOM 687 O O . ALA A 1 86 ? 5.628 -3.064 -19.265 1.00 85.62 86 ALA A O 1
ATOM 688 N N . THR A 1 87 ? 5.496 -5.129 -20.170 1.00 86.31 87 THR A N 1
ATOM 689 C CA . THR A 1 87 ? 5.737 -5.879 -18.927 1.00 86.31 87 THR A CA 1
ATOM 690 C C . THR A 1 87 ? 7.078 -5.504 -18.300 1.00 86.31 87 THR A C 1
ATOM 692 O O . THR A 1 87 ? 7.121 -5.101 -17.139 1.00 86.31 87 THR A O 1
ATOM 695 N N . GLU A 1 88 ? 8.170 -5.528 -19.068 1.00 87.00 88 GLU A N 1
ATOM 696 C CA . GLU A 1 88 ? 9.504 -5.172 -18.563 1.00 87.00 88 GLU A CA 1
ATOM 697 C C . GLU A 1 88 ? 9.574 -3.721 -18.063 1.00 87.00 88 GLU A C 1
ATOM 699 O O . GLU A 1 88 ? 10.211 -3.446 -17.045 1.00 87.00 88 GLU A O 1
ATOM 704 N N . LYS A 1 89 ? 8.889 -2.781 -18.729 1.00 89.81 89 LYS A N 1
ATOM 705 C CA . LYS A 1 89 ? 8.822 -1.373 -18.293 1.00 89.81 89 LYS A CA 1
ATOM 706 C C . LYS A 1 89 ? 8.100 -1.217 -16.955 1.00 89.81 89 LYS A C 1
ATOM 708 O O . LYS A 1 89 ? 8.537 -0.423 -16.110 1.00 89.81 89 LYS A O 1
ATOM 713 N N . VAL A 1 90 ? 7.010 -1.957 -16.747 1.00 92.19 90 VAL A N 1
ATOM 714 C CA . VAL A 1 90 ? 6.295 -1.977 -15.463 1.00 92.19 90 VAL A CA 1
ATOM 715 C C . VAL A 1 90 ? 7.159 -2.613 -14.387 1.00 92.19 90 VAL A C 1
ATOM 717 O O . VAL A 1 90 ? 7.331 -1.998 -13.335 1.00 92.19 90 VAL A O 1
ATOM 720 N N . CYS A 1 91 ? 7.777 -3.764 -14.666 1.00 89.94 91 CYS A N 1
ATOM 721 C CA . CYS A 1 91 ? 8.692 -4.430 -13.740 1.00 89.94 91 CYS A CA 1
ATOM 722 C C . CYS A 1 91 ? 9.843 -3.509 -13.324 1.00 89.94 91 CYS A C 1
ATOM 724 O O . CYS A 1 91 ? 10.081 -3.325 -12.133 1.00 89.94 91 CYS A O 1
ATOM 726 N N . LEU A 1 92 ? 10.502 -2.855 -14.286 1.00 90.50 92 LEU A N 1
ATOM 727 C CA . LEU A 1 92 ? 11.571 -1.893 -14.025 1.00 90.50 92 LEU A CA 1
ATOM 728 C C . LEU A 1 92 ? 11.085 -0.756 -13.117 1.00 90.50 92 LEU A C 1
ATOM 730 O O . LEU A 1 92 ? 11.751 -0.407 -12.145 1.00 90.50 92 LEU A O 1
ATOM 734 N N . THR A 1 93 ? 9.903 -0.201 -13.397 1.00 94.19 93 THR A N 1
ATOM 735 C CA . THR A 1 93 ? 9.318 0.869 -12.574 1.00 94.19 93 THR A CA 1
ATOM 736 C C . THR A 1 93 ? 9.024 0.385 -11.151 1.00 94.19 93 THR A C 1
ATOM 738 O O . THR A 1 93 ? 9.410 1.049 -10.191 1.00 94.19 93 THR A O 1
ATOM 741 N N . ALA A 1 94 ? 8.391 -0.780 -11.005 1.00 94.25 94 ALA A N 1
ATOM 742 C CA . ALA A 1 94 ? 8.013 -1.365 -9.722 1.00 94.25 94 ALA A CA 1
ATOM 743 C C . ALA A 1 94 ? 9.240 -1.692 -8.851 1.00 94.25 94 ALA A C 1
ATOM 745 O O . ALA A 1 94 ? 9.286 -1.328 -7.675 1.00 94.25 94 ALA A O 1
ATOM 746 N N . VAL A 1 95 ? 10.277 -2.287 -9.444 1.00 90.88 95 VAL A N 1
ATOM 747 C CA . VAL A 1 95 ? 11.548 -2.606 -8.772 1.00 90.88 95 VAL A CA 1
ATOM 748 C C . VAL A 1 95 ? 12.284 -1.338 -8.342 1.00 90.88 95 VAL A C 1
ATOM 750 O O . VAL A 1 95 ? 12.805 -1.269 -7.224 1.00 90.88 95 VAL A O 1
ATOM 753 N N . SER A 1 96 ? 12.292 -0.300 -9.182 1.00 92.06 96 SER A N 1
ATOM 754 C CA . SER A 1 96 ? 12.855 1.001 -8.813 1.00 92.06 96 SER A CA 1
ATOM 755 C C . SER A 1 96 ? 12.083 1.657 -7.664 1.00 92.06 96 SER A C 1
ATOM 757 O O . SER A 1 96 ? 12.712 2.172 -6.740 1.00 92.06 96 SER A O 1
ATOM 759 N N . CYS A 1 97 ? 10.746 1.601 -7.663 1.00 95.19 97 CYS A N 1
ATOM 760 C CA . CYS A 1 97 ? 9.919 2.074 -6.545 1.00 95.19 97 CYS A CA 1
ATOM 761 C C . CYS A 1 97 ? 10.208 1.304 -5.248 1.00 95.19 97 CYS A C 1
ATOM 763 O O . CYS A 1 97 ? 10.363 1.927 -4.196 1.00 95.19 97 CYS A O 1
ATOM 765 N N . TYR A 1 98 ? 10.326 -0.027 -5.321 1.00 92.56 98 TYR A N 1
ATOM 766 C CA . TYR A 1 98 ? 10.681 -0.862 -4.172 1.00 92.56 98 TYR A CA 1
ATOM 767 C C . TYR A 1 98 ? 12.052 -0.493 -3.614 1.00 92.56 98 TYR A C 1
ATOM 769 O O . TYR A 1 98 ? 12.194 -0.264 -2.415 1.00 92.56 98 TYR A O 1
ATOM 777 N N . THR A 1 99 ? 13.051 -0.358 -4.487 1.00 88.50 99 THR A N 1
ATOM 778 C CA . THR A 1 99 ? 14.409 -0.004 -4.066 1.00 88.50 99 THR A CA 1
ATOM 779 C C . THR A 1 99 ? 14.456 1.384 -3.426 1.00 88.50 99 THR A C 1
ATOM 781 O O . THR A 1 99 ? 15.050 1.547 -2.363 1.00 88.50 99 THR A O 1
ATOM 784 N N . LEU A 1 100 ? 13.774 2.380 -4.009 1.00 90.12 100 LEU A N 1
ATOM 785 C CA . LEU A 1 100 ? 13.644 3.707 -3.398 1.00 90.12 100 LEU A CA 1
ATOM 786 C C . LEU A 1 100 ? 13.027 3.622 -2.003 1.00 90.12 100 LEU A C 1
ATOM 788 O O . LEU A 1 100 ? 13.542 4.230 -1.069 1.00 90.12 100 LEU A O 1
ATOM 792 N N . SER A 1 101 ? 11.943 2.860 -1.860 1.00 90.31 101 SER A N 1
ATOM 793 C CA . SER A 1 101 ? 11.262 2.662 -0.582 1.00 90.31 101 SER A CA 1
ATOM 794 C C . SER A 1 101 ? 12.179 2.012 0.455 1.00 90.31 101 SER A C 1
ATOM 796 O O . SER A 1 101 ? 12.335 2.534 1.559 1.00 90.31 101 SER A O 1
ATOM 798 N N . ALA A 1 102 ? 12.875 0.939 0.078 1.00 86.25 102 ALA A N 1
ATOM 799 C CA . ALA A 1 102 ? 13.804 0.240 0.956 1.00 86.25 102 ALA A CA 1
ATOM 800 C C . ALA A 1 102 ? 14.967 1.146 1.391 1.00 86.25 102 ALA A C 1
ATOM 802 O O . ALA A 1 102 ? 15.300 1.194 2.573 1.00 86.25 102 ALA A O 1
ATOM 803 N N . ASN A 1 103 ? 15.522 1.939 0.468 1.00 82.69 103 ASN A N 1
ATOM 804 C CA . ASN A 1 103 ? 16.580 2.909 0.764 1.00 82.69 103 ASN A CA 1
ATOM 805 C C . ASN A 1 103 ? 16.104 4.010 1.725 1.00 82.69 103 ASN A C 1
ATOM 807 O O . ASN A 1 103 ? 16.873 4.482 2.558 1.00 82.69 103 ASN A O 1
ATOM 811 N N . ARG A 1 104 ? 14.835 4.427 1.632 1.00 81.69 104 ARG A N 1
ATOM 812 C CA . ARG A 1 104 ? 14.231 5.394 2.568 1.00 81.69 104 ARG A CA 1
ATOM 813 C C . ARG A 1 104 ? 13.932 4.778 3.929 1.00 81.69 104 ARG A C 1
ATOM 815 O O . ARG A 1 104 ? 13.977 5.482 4.933 1.00 81.69 104 ARG A O 1
ATOM 822 N N . ARG A 1 105 ? 13.620 3.484 3.953 1.00 80.25 105 ARG A N 1
ATOM 823 C CA . ARG A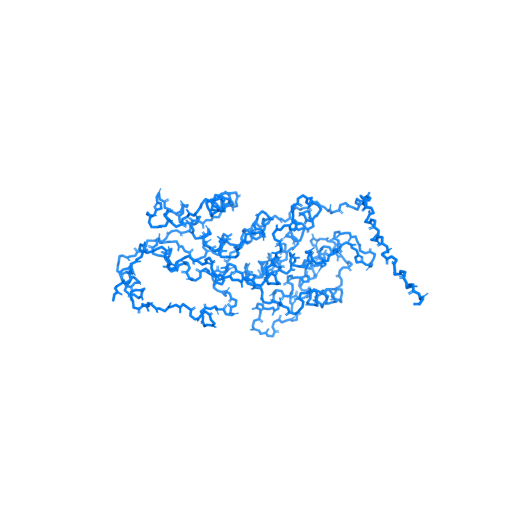 1 105 ? 13.349 2.715 5.167 1.00 80.25 105 ARG A CA 1
ATOM 824 C C . ARG A 1 105 ? 14.626 2.352 5.929 1.00 80.25 105 ARG A C 1
ATOM 826 O O . ARG A 1 105 ? 14.605 2.303 7.155 1.00 80.25 105 ARG A O 1
ATOM 833 N N . ALA A 1 106 ? 15.735 2.118 5.230 1.00 71.38 106 ALA A N 1
ATOM 834 C CA . ALA A 1 106 ? 17.008 1.743 5.830 1.00 71.38 106 ALA A CA 1
ATOM 835 C C . ALA A 1 106 ? 17.711 2.948 6.481 1.00 71.38 106 ALA A C 1
ATOM 837 O O . ALA A 1 106 ? 18.345 3.768 5.822 1.00 71.38 106 ALA A O 1
ATOM 838 N N . THR A 1 107 ? 17.688 3.020 7.810 1.00 57.31 107 THR A N 1
ATOM 839 C CA . THR A 1 107 ? 18.572 3.909 8.575 1.00 57.31 107 THR A CA 1
ATOM 840 C C . THR A 1 107 ? 19.961 3.257 8.702 1.00 57.31 107 THR A C 1
ATOM 842 O O . THR A 1 107 ? 20.263 2.624 9.712 1.00 57.31 107 THR A O 1
ATOM 845 N N . GLY A 1 108 ? 20.798 3.319 7.657 1.00 50.94 108 GLY A N 1
ATOM 846 C CA . GLY A 1 108 ? 22.207 2.880 7.717 1.00 50.94 108 GLY A CA 1
ATOM 847 C C . GLY A 1 108 ? 22.771 2.219 6.447 1.00 50.94 108 GLY A C 1
ATOM 848 O O . GLY A 1 108 ? 22.058 1.988 5.479 1.00 50.94 108 GLY A O 1
ATOM 849 N N . VAL A 1 109 ? 24.071 1.883 6.480 1.00 41.03 109 VAL A N 1
ATOM 850 C CA . VAL A 1 109 ? 24.988 1.459 5.380 1.00 41.03 109 VAL A CA 1
ATOM 851 C C . VAL A 1 109 ? 24.590 0.159 4.628 1.00 41.03 109 VAL A C 1
ATOM 853 O 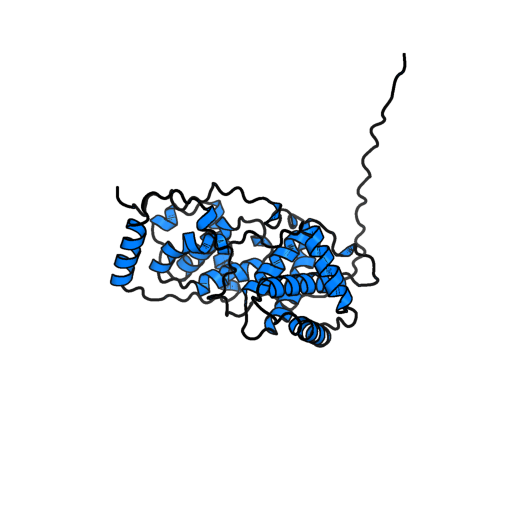O . VAL A 1 109 ? 25.355 -0.373 3.832 1.00 41.03 109 VAL A O 1
ATOM 856 N N . ARG A 1 110 ? 23.363 -0.356 4.783 1.00 48.97 110 ARG A N 1
ATOM 857 C CA . ARG A 1 110 ? 22.861 -1.564 4.086 1.00 48.97 110 ARG A CA 1
ATOM 858 C C . ARG A 1 110 ? 22.514 -1.347 2.595 1.00 48.97 110 ARG A C 1
ATOM 860 O O . ARG A 1 110 ? 21.994 -2.248 1.945 1.00 48.97 110 ARG A O 1
ATOM 867 N N . ASN A 1 111 ? 22.858 -0.186 2.034 1.00 48.47 111 ASN A N 1
ATOM 868 C CA . ASN A 1 111 ? 22.430 0.299 0.713 1.00 48.47 111 ASN A CA 1
ATOM 869 C C . ASN A 1 111 ? 23.004 -0.440 -0.513 1.00 48.47 111 ASN A C 1
ATOM 871 O O . ASN A 1 111 ? 22.502 -0.246 -1.617 1.00 48.47 111 ASN A O 1
ATOM 875 N N . LEU A 1 112 ? 24.046 -1.272 -0.380 1.00 47.59 112 LEU A N 1
ATOM 876 C CA . LEU A 1 112 ? 24.657 -1.938 -1.548 1.00 47.59 112 LEU A CA 1
ATOM 877 C C . LEU A 1 112 ? 24.199 -3.384 -1.782 1.00 47.59 112 LEU A C 1
ATOM 879 O O . LEU A 1 112 ? 24.352 -3.885 -2.897 1.00 47.59 112 LEU A O 1
ATOM 883 N N . VAL A 1 113 ? 23.665 -4.046 -0.755 1.00 47.53 113 VAL A N 1
ATOM 884 C CA . VAL A 1 113 ? 23.388 -5.493 -0.784 1.00 47.53 113 VAL A CA 1
ATOM 885 C C . VAL A 1 113 ? 22.051 -5.780 -1.478 1.00 47.53 113 VAL A C 1
ATOM 887 O O . VAL A 1 113 ? 21.986 -6.635 -2.356 1.00 47.53 113 VAL A O 1
ATOM 890 N N . LEU A 1 114 ? 21.033 -4.946 -1.231 1.00 57.66 114 LEU A N 1
ATOM 891 C CA . LEU A 1 114 ? 19.679 -5.143 -1.759 1.00 57.66 114 LEU A CA 1
ATOM 892 C C . LEU A 1 114 ? 19.614 -5.173 -3.296 1.00 57.66 114 LEU A C 1
ATOM 894 O O . LEU A 1 114 ? 18.857 -5.940 -3.874 1.00 57.66 114 LEU A O 1
ATOM 898 N N . HIS A 1 115 ? 20.427 -4.364 -3.982 1.00 60.12 115 HIS A N 1
ATOM 899 C CA . HIS A 1 115 ? 20.376 -4.272 -5.443 1.00 60.12 115 HIS A CA 1
ATOM 900 C C . HIS A 1 115 ? 20.809 -5.555 -6.157 1.00 60.12 115 HIS A C 1
ATOM 902 O O . HIS A 1 115 ? 20.251 -5.869 -7.203 1.00 60.12 115 HIS A O 1
ATOM 908 N N . LYS A 1 116 ? 21.819 -6.265 -5.640 1.00 62.03 116 LYS A N 1
ATOM 909 C CA . LYS A 1 116 ? 22.283 -7.510 -6.269 1.00 62.03 116 LYS A CA 1
ATOM 910 C C . LYS A 1 116 ? 21.291 -8.636 -6.012 1.00 62.03 116 LYS A C 1
ATOM 912 O O . LYS A 1 116 ? 20.937 -9.334 -6.953 1.00 62.03 116 LYS A O 1
ATOM 917 N N . ASP A 1 117 ? 20.802 -8.743 -4.783 1.00 66.06 117 ASP A N 1
ATOM 918 C CA . ASP A 1 117 ? 19.908 -9.830 -4.386 1.00 66.06 117 ASP A CA 1
ATOM 919 C C . ASP A 1 117 ? 18.535 -9.704 -5.057 1.00 66.06 117 ASP A C 1
ATOM 921 O O . ASP A 1 117 ? 18.018 -10.689 -5.578 1.00 66.06 117 ASP A O 1
ATOM 925 N N . ILE A 1 118 ? 17.994 -8.480 -5.158 1.00 68.38 118 ILE A N 1
ATOM 926 C CA . ILE A 1 118 ? 16.743 -8.216 -5.882 1.00 68.38 118 ILE A CA 1
ATOM 927 C C . ILE A 1 118 ? 16.898 -8.557 -7.367 1.00 68.38 118 ILE A C 1
ATOM 929 O O . ILE A 1 118 ? 16.053 -9.250 -7.918 1.00 68.38 118 ILE A O 1
ATOM 933 N N . LEU A 1 119 ? 17.971 -8.107 -8.027 1.00 66.69 119 LEU A N 1
ATOM 934 C CA . LEU A 1 119 ? 18.161 -8.366 -9.460 1.00 66.69 119 LEU A CA 1
ATOM 935 C C . LEU A 1 119 ? 18.385 -9.852 -9.763 1.00 66.69 119 LEU A C 1
ATOM 937 O O . LEU A 1 119 ? 17.804 -10.359 -10.714 1.00 66.69 119 LEU A O 1
ATOM 941 N N . VAL A 1 120 ? 19.163 -10.558 -8.938 1.00 65.94 120 VAL A N 1
ATOM 942 C CA . VAL A 1 120 ? 19.368 -12.011 -9.077 1.00 65.94 120 VAL A CA 1
ATOM 943 C C . VAL A 1 120 ? 18.057 -12.774 -8.902 1.00 65.94 120 VAL A C 1
ATOM 945 O O . VAL A 1 120 ? 17.829 -13.773 -9.578 1.00 65.94 120 VAL A O 1
ATOM 948 N N . ALA A 1 121 ? 17.188 -12.325 -8.003 1.00 63.00 121 ALA A N 1
ATOM 949 C CA . ALA A 1 121 ? 15.925 -12.997 -7.762 1.00 63.00 121 ALA A CA 1
ATOM 950 C C . ALA A 1 121 ? 14.863 -12.678 -8.832 1.00 63.00 121 ALA A C 1
ATOM 952 O O . ALA A 1 121 ? 14.110 -13.560 -9.231 1.00 63.00 121 ALA A O 1
ATOM 953 N N . LEU A 1 122 ? 14.856 -11.454 -9.371 1.00 65.56 122 LEU A N 1
ATOM 954 C CA . LEU A 1 122 ? 14.042 -11.089 -10.538 1.00 65.56 122 LEU A CA 1
ATOM 955 C C . LEU A 1 122 ? 14.431 -11.885 -11.791 1.00 65.56 122 LEU A C 1
ATOM 957 O O . LEU A 1 122 ? 13.556 -12.246 -12.573 1.00 65.56 122 LEU A O 1
ATOM 961 N N . ASP A 1 123 ? 15.725 -12.157 -11.967 1.00 65.62 123 ASP A N 1
ATOM 962 C CA . ASP A 1 123 ? 16.248 -12.973 -13.065 1.00 65.62 123 ASP A CA 1
ATOM 963 C C . ASP A 1 123 ? 15.758 -14.428 -12.967 1.00 65.62 123 ASP A C 1
ATOM 965 O O . ASP A 1 123 ? 15.247 -14.979 -13.938 1.00 65.62 123 ASP A O 1
ATOM 969 N N . ARG A 1 124 ? 15.809 -15.026 -11.765 1.00 65.38 124 ARG A N 1
ATOM 970 C CA . ARG A 1 124 ? 15.365 -16.414 -11.535 1.00 65.38 124 ARG A CA 1
ATOM 971 C C . ARG A 1 124 ? 13.853 -16.614 -11.632 1.00 65.38 124 ARG A C 1
ATOM 973 O O . ARG A 1 124 ? 13.427 -17.624 -12.182 1.00 65.38 124 ARG A O 1
ATOM 980 N N . ASP A 1 125 ? 13.061 -15.689 -11.086 1.00 63.53 125 ASP A N 1
ATOM 981 C CA . ASP A 1 125 ? 11.615 -15.896 -10.909 1.00 63.53 125 ASP A CA 1
ATOM 982 C C . ASP A 1 125 ? 10.755 -15.235 -11.997 1.00 63.53 125 ASP A C 1
ATOM 984 O O . ASP A 1 125 ? 9.561 -15.534 -12.099 1.00 63.53 125 ASP A O 1
ATOM 988 N N . MET A 1 126 ? 11.308 -14.295 -12.775 1.00 63.84 126 MET A N 1
ATOM 989 C CA . MET A 1 126 ? 10.535 -13.509 -13.748 1.00 63.84 126 MET A CA 1
ATOM 990 C C . MET A 1 126 ? 11.165 -13.394 -15.143 1.00 63.84 126 MET A C 1
ATOM 992 O O . MET A 1 126 ? 10.578 -12.716 -15.984 1.00 63.84 126 MET A O 1
ATOM 996 N N . ASP A 1 127 ? 12.312 -14.037 -15.399 1.00 66.50 127 ASP A N 1
ATOM 997 C CA . ASP A 1 127 ? 13.019 -14.012 -16.696 1.00 66.50 127 ASP A CA 1
ATOM 998 C C . ASP A 1 127 ? 13.297 -12.579 -17.206 1.00 66.50 127 ASP A C 1
ATOM 1000 O O . ASP A 1 127 ? 13.225 -12.253 -18.390 1.00 66.50 127 ASP A O 1
ATOM 1004 N N . LEU A 1 128 ? 13.599 -11.665 -16.277 1.00 68.50 128 LEU A N 1
ATOM 1005 C CA . LEU A 1 128 ? 13.836 -10.245 -16.564 1.00 68.50 128 LEU A CA 1
ATOM 1006 C C . LEU A 1 128 ? 15.317 -9.952 -16.842 1.00 68.50 128 LEU A C 1
ATOM 1008 O O . LEU A 1 128 ? 15.856 -8.946 -16.373 1.00 68.50 128 LEU A O 1
ATOM 1012 N N . THR A 1 129 ? 15.961 -10.799 -17.647 1.00 67.69 129 THR A N 1
ATOM 1013 C CA . THR A 1 129 ? 17.402 -10.740 -17.987 1.00 67.69 129 THR A CA 1
ATOM 1014 C C . THR A 1 129 ? 17.851 -9.381 -18.552 1.00 67.69 129 THR A C 1
ATOM 1016 O O . THR A 1 129 ? 19.026 -9.013 -18.486 1.00 67.69 129 THR A O 1
ATOM 1019 N N . ARG A 1 130 ? 16.913 -8.592 -19.095 1.00 73.94 130 ARG A N 1
ATOM 1020 C CA . ARG A 1 130 ? 17.157 -7.277 -19.716 1.00 73.94 130 ARG A CA 1
ATOM 1021 C C . ARG A 1 130 ? 17.110 -6.104 -18.731 1.00 73.94 130 ARG A C 1
ATOM 1023 O O . ARG A 1 130 ? 17.525 -4.997 -19.084 1.00 73.94 130 ARG A O 1
ATOM 1030 N N . ILE A 1 131 ? 16.644 -6.314 -17.495 1.00 80.12 131 ILE A N 1
ATOM 1031 C CA . ILE A 1 131 ? 16.640 -5.279 -16.453 1.00 80.12 131 ILE A CA 1
ATOM 1032 C C . ILE A 1 131 ? 18.011 -5.233 -15.778 1.00 80.12 131 ILE A C 1
ATOM 1034 O O . ILE A 1 131 ? 18.353 -6.041 -14.919 1.00 80.12 131 ILE A O 1
ATOM 1038 N N . THR A 1 132 ? 18.808 -4.232 -16.145 1.00 81.25 132 THR A N 1
ATOM 1039 C CA . THR A 1 132 ? 20.146 -4.040 -15.577 1.00 81.25 132 THR A CA 1
ATOM 1040 C C . THR A 1 132 ? 20.126 -3.144 -14.339 1.00 81.25 132 THR A C 1
ATOM 1042 O O . THR A 1 132 ? 19.233 -2.315 -14.143 1.00 81.25 132 THR A O 1
ATOM 1045 N N . LYS A 1 133 ? 21.185 -3.225 -13.523 1.00 81.31 133 LYS A N 1
ATOM 1046 C CA . LYS A 1 133 ? 21.393 -2.307 -12.391 1.00 81.31 133 LYS A CA 1
ATOM 1047 C C . LYS A 1 133 ? 21.396 -0.832 -12.817 1.00 81.31 133 LYS A C 1
ATOM 1049 O O . LYS A 1 133 ? 20.853 -0.003 -12.090 1.00 81.31 133 LYS A O 1
ATOM 1054 N N . SER A 1 134 ? 21.985 -0.515 -13.975 1.00 83.06 134 SER A N 1
ATOM 1055 C CA . SER A 1 134 ? 21.992 0.854 -14.514 1.00 83.06 134 SER A CA 1
ATOM 1056 C C . SER A 1 134 ? 20.575 1.321 -14.822 1.00 83.06 134 SER A C 1
ATOM 1058 O O . SER A 1 134 ? 20.170 2.372 -14.344 1.00 83.06 134 SER A O 1
ATOM 1060 N N . ALA A 1 135 ? 19.781 0.491 -15.508 1.00 86.00 135 ALA A N 1
ATOM 1061 C CA . ALA A 1 135 ? 18.397 0.825 -15.829 1.00 86.00 135 ALA A CA 1
ATOM 1062 C C . ALA A 1 135 ? 17.565 1.096 -14.565 1.00 86.00 135 ALA A C 1
ATOM 1064 O O . ALA A 1 135 ? 16.801 2.061 -14.520 1.00 86.00 135 ALA A O 1
ATOM 1065 N N . VAL A 1 136 ? 17.743 0.288 -13.509 1.00 86.88 136 VAL A N 1
ATOM 1066 C CA . VAL A 1 136 ? 17.074 0.515 -12.217 1.00 86.88 136 VAL A CA 1
ATOM 1067 C C . VAL A 1 136 ? 17.488 1.856 -11.614 1.00 86.88 136 VAL A C 1
ATOM 1069 O O . VAL A 1 136 ? 16.625 2.580 -11.120 1.00 86.88 136 VAL A O 1
ATOM 1072 N N . TRP A 1 137 ? 18.774 2.208 -11.645 1.00 86.00 137 TRP A N 1
ATOM 1073 C CA . TRP A 1 137 ? 19.275 3.492 -11.146 1.00 86.00 137 TRP A CA 1
ATOM 1074 C C . TRP A 1 137 ? 18.700 4.684 -11.922 1.00 86.00 137 TRP A C 1
ATOM 1076 O O . TRP A 1 137 ? 18.123 5.592 -11.318 1.00 86.00 137 TRP A O 1
ATOM 1086 N N . ASP A 1 138 ? 18.761 4.641 -13.251 1.00 89.00 138 ASP A N 1
ATOM 1087 C CA . ASP A 1 138 ? 18.248 5.703 -14.124 1.00 89.00 138 ASP A CA 1
ATOM 1088 C C . ASP A 1 138 ? 16.739 5.898 -13.925 1.00 89.00 138 ASP A C 1
ATOM 1090 O O . ASP A 1 138 ? 16.222 7.022 -13.853 1.00 89.00 138 ASP A O 1
ATOM 1094 N N . LYS A 1 139 ? 16.014 4.790 -13.741 1.00 91.25 139 LYS A N 1
ATOM 1095 C CA . LYS A 1 139 ? 14.585 4.827 -13.448 1.00 91.25 139 LYS A CA 1
ATOM 1096 C C . LYS A 1 139 ? 14.287 5.377 -12.052 1.00 91.25 139 LYS A C 1
ATOM 1098 O O . LYS A 1 139 ? 13.341 6.151 -11.918 1.00 91.25 139 LYS A O 1
ATOM 1103 N N . GLN A 1 140 ? 15.087 5.059 -11.029 1.00 92.38 140 GLN A N 1
ATOM 1104 C CA . GLN A 1 140 ? 14.947 5.662 -9.693 1.00 92.38 140 GLN A CA 1
ATOM 1105 C C . GLN A 1 140 ? 15.129 7.185 -9.738 1.00 92.38 140 GLN A C 1
ATOM 1107 O O . GLN A 1 140 ? 14.350 7.922 -9.125 1.00 92.38 140 GLN A O 1
ATOM 1112 N N . TYR A 1 141 ? 16.123 7.661 -10.492 1.00 90.75 141 TYR A N 1
ATOM 1113 C CA . TYR A 1 141 ? 16.339 9.090 -10.711 1.00 90.75 141 TYR A CA 1
ATOM 1114 C C . TYR A 1 141 ? 15.134 9.736 -11.409 1.00 90.75 141 TYR A C 1
ATOM 1116 O O . TYR A 1 141 ? 14.583 10.720 -10.912 1.00 90.75 141 TYR A O 1
ATOM 1124 N N . SER A 1 142 ? 14.644 9.114 -12.486 1.00 92.06 142 SER A N 1
ATOM 1125 C CA . SER A 1 142 ? 13.463 9.571 -13.232 1.00 92.06 142 SER A CA 1
ATOM 1126 C C . SER A 1 142 ? 12.207 9.653 -12.356 1.00 92.06 142 SER A C 1
ATOM 1128 O O . SER A 1 142 ? 11.487 10.647 -12.406 1.00 92.06 142 SER A O 1
ATOM 1130 N N . ILE A 1 143 ? 11.957 8.646 -11.509 1.00 93.69 143 ILE A N 1
ATOM 1131 C CA . ILE A 1 143 ? 10.842 8.651 -10.548 1.00 93.69 143 ILE A CA 1
ATOM 1132 C C . ILE A 1 143 ? 11.006 9.797 -9.545 1.00 93.69 143 ILE A C 1
ATOM 1134 O O . ILE A 1 143 ? 10.057 10.523 -9.264 1.00 93.69 143 ILE A O 1
ATOM 1138 N N . THR A 1 144 ? 12.212 9.995 -9.017 1.00 92.06 144 THR A N 1
ATOM 1139 C CA . THR A 1 144 ? 12.466 11.043 -8.021 1.00 92.06 144 THR A CA 1
ATOM 1140 C C . THR A 1 144 ? 12.209 12.440 -8.599 1.00 92.06 144 THR A C 1
ATOM 1142 O O . THR A 1 144 ? 11.555 13.262 -7.949 1.00 92.06 144 THR A O 1
ATOM 1145 N N . LEU A 1 145 ? 12.650 12.689 -9.838 1.00 91.50 145 LEU A N 1
ATOM 1146 C CA . LEU A 1 145 ? 12.362 13.929 -10.564 1.00 91.50 145 LEU A CA 1
ATOM 1147 C C . LEU A 1 145 ? 10.866 14.098 -10.839 1.00 91.50 145 LEU A C 1
ATOM 1149 O O . LEU A 1 145 ? 10.302 15.146 -10.535 1.00 91.50 145 LEU A O 1
ATOM 1153 N N . ALA A 1 146 ? 10.211 13.049 -11.337 1.00 90.62 146 ALA A N 1
ATOM 1154 C CA . ALA A 1 146 ? 8.772 13.010 -11.592 1.00 90.62 146 ALA A CA 1
ATOM 1155 C C . ALA A 1 146 ? 7.926 13.355 -10.358 1.00 90.62 146 ALA A C 1
ATOM 1157 O O . ALA A 1 146 ? 6.833 13.916 -10.475 1.00 90.62 146 ALA A O 1
ATOM 1158 N N . LEU A 1 147 ? 8.428 13.026 -9.168 1.00 90.25 147 LEU A N 1
ATOM 1159 C CA . LEU A 1 147 ? 7.798 13.318 -7.886 1.00 90.25 147 LEU A CA 1
ATOM 1160 C C . LEU A 1 147 ? 8.273 14.642 -7.264 1.00 90.25 147 LEU A C 1
ATOM 1162 O O . LEU A 1 147 ? 7.977 14.892 -6.098 1.00 90.25 147 LEU A O 1
ATOM 1166 N N . ASN A 1 148 ? 8.982 15.505 -8.002 1.00 89.31 148 ASN A N 1
ATOM 1167 C CA . ASN A 1 148 ? 9.539 16.778 -7.520 1.00 89.31 148 ASN A CA 1
ATOM 1168 C C . ASN A 1 148 ? 10.390 16.617 -6.246 1.00 89.31 148 ASN A C 1
ATOM 1170 O O . ASN A 1 148 ? 10.328 17.444 -5.334 1.00 89.31 148 ASN A O 1
ATOM 1174 N N . ASN A 1 149 ? 11.136 15.512 -6.136 1.00 87.00 149 ASN A N 1
ATOM 1175 C CA . ASN A 1 149 ? 11.874 15.111 -4.932 1.00 87.00 149 ASN A CA 1
ATOM 1176 C C . ASN A 1 149 ? 11.002 14.931 -3.665 1.00 87.00 149 ASN A C 1
ATOM 1178 O O . ASN A 1 149 ? 11.533 14.772 -2.564 1.00 87.00 149 ASN A O 1
ATOM 1182 N N . LYS A 1 150 ? 9.666 14.906 -3.781 1.00 88.25 150 LYS A N 1
ATOM 1183 C CA . LYS A 1 150 ? 8.726 14.710 -2.664 1.00 88.25 150 LYS A CA 1
ATOM 1184 C C . LYS A 1 150 ? 8.578 13.225 -2.331 1.00 88.25 150 LYS A C 1
ATOM 1186 O O . LYS A 1 150 ? 7.526 12.616 -2.532 1.00 88.25 150 LYS A O 1
ATOM 1191 N N . MET A 1 151 ? 9.658 12.637 -1.825 1.00 87.44 151 MET A N 1
ATOM 1192 C CA . MET A 1 151 ? 9.757 11.200 -1.532 1.00 87.44 151 MET A CA 1
ATOM 1193 C C . MET A 1 151 ? 9.165 10.790 -0.177 1.00 87.44 151 MET A C 1
ATOM 1195 O O . MET A 1 151 ? 9.149 9.606 0.135 1.00 87.44 151 MET A O 1
ATOM 1199 N N . THR A 1 152 ? 8.653 11.728 0.618 1.00 86.56 152 THR A N 1
ATOM 1200 C CA . THR A 1 152 ? 7.997 11.440 1.902 1.00 86.56 152 THR A CA 1
ATOM 1201 C C . THR A 1 152 ? 6.497 11.690 1.757 1.00 86.56 152 THR A C 1
ATOM 1203 O O . THR A 1 152 ? 6.064 12.821 1.967 1.00 86.56 152 THR A O 1
ATOM 1206 N N . PRO A 1 153 ? 5.708 10.703 1.302 1.00 87.12 153 PRO A N 1
ATOM 1207 C CA . PRO A 1 153 ? 4.278 10.883 1.105 1.00 87.12 153 PRO A CA 1
ATOM 1208 C C . PRO A 1 153 ? 3.537 10.967 2.436 1.00 87.12 153 PRO A C 1
ATOM 1210 O O . PRO A 1 153 ? 3.986 10.435 3.452 1.00 87.12 153 PRO A O 1
ATOM 1213 N N . VAL A 1 154 ? 2.360 11.586 2.394 1.00 87.19 154 VAL A N 1
ATOM 1214 C CA . VAL A 1 154 ? 1.415 11.564 3.511 1.00 87.19 154 VAL A CA 1
ATOM 1215 C C . VAL A 1 154 ? 0.627 10.261 3.411 1.00 87.19 154 VAL A C 1
ATOM 1217 O O . VAL A 1 154 ? 0.003 9.981 2.389 1.00 87.19 154 VAL A O 1
ATOM 1220 N N . THR A 1 155 ? 0.688 9.441 4.458 1.00 90.19 155 THR A N 1
ATOM 1221 C CA . THR A 1 155 ? 0.134 8.076 4.465 1.00 90.19 155 THR A CA 1
ATOM 1222 C C . THR A 1 155 ? -0.835 7.884 5.622 1.00 90.19 155 THR A C 1
ATOM 1224 O O . THR A 1 155 ? -0.872 8.695 6.546 1.00 90.19 155 THR A O 1
ATOM 1227 N N . ALA A 1 156 ? -1.625 6.808 5.594 1.00 92.31 156 ALA A N 1
ATOM 1228 C CA . ALA A 1 156 ? -2.578 6.520 6.668 1.00 92.31 156 ALA A CA 1
ATOM 1229 C C . ALA A 1 156 ? -1.877 6.366 8.030 1.00 92.31 156 ALA A C 1
ATOM 1231 O O . ALA A 1 156 ? -2.406 6.784 9.057 1.00 92.31 156 ALA A O 1
ATOM 1232 N N . PHE A 1 157 ? -0.636 5.869 8.031 1.00 90.56 157 PHE A N 1
ATOM 1233 C CA . PHE A 1 157 ? 0.183 5.715 9.235 1.00 90.56 157 PHE A CA 1
ATOM 1234 C C . PHE A 1 157 ? 0.406 7.018 10.007 1.00 90.56 157 PHE A C 1
ATOM 1236 O O . PHE A 1 157 ? 0.538 6.963 11.224 1.00 90.56 157 PHE A O 1
ATOM 1243 N N . TRP A 1 158 ? 0.369 8.178 9.340 1.00 85.88 158 TRP A N 1
ATOM 1244 C CA . TRP A 1 158 ? 0.507 9.488 9.994 1.00 85.88 158 TRP A CA 1
ATOM 1245 C C . TRP A 1 158 ? -0.673 9.815 10.912 1.00 85.88 158 TRP A C 1
ATOM 1247 O O . TRP A 1 158 ? -0.541 10.610 11.837 1.00 85.88 158 TRP A O 1
ATOM 1257 N N . PHE A 1 159 ? -1.831 9.214 10.645 1.00 87.31 159 PHE A N 1
ATOM 1258 C CA . PHE A 1 159 ? -3.070 9.460 11.377 1.00 87.31 159 PHE A CA 1
ATOM 1259 C C . PHE A 1 159 ? -3.438 8.298 12.296 1.00 87.31 159 PHE A C 1
ATOM 1261 O O . PHE A 1 159 ? -4.248 8.470 13.205 1.00 87.31 159 PHE A O 1
ATOM 1268 N N . LEU A 1 160 ? -2.852 7.117 12.083 1.00 88.31 160 LEU A N 1
ATOM 1269 C CA . LEU A 1 160 ? -3.181 5.940 12.872 1.00 88.31 160 LEU A CA 1
ATOM 1270 C C . LEU A 1 160 ? -2.906 6.144 14.361 1.00 88.31 160 LEU A C 1
ATOM 1272 O O . LEU A 1 160 ? -3.708 5.682 15.154 1.00 88.31 160 LEU A O 1
ATOM 1276 N N . ASP A 1 161 ? -1.836 6.833 14.765 1.00 83.19 161 ASP A N 1
ATOM 1277 C CA . ASP A 1 161 ? -1.537 7.034 16.195 1.00 83.19 161 ASP A CA 1
ATOM 1278 C C . ASP A 1 161 ? -2.619 7.866 16.893 1.00 83.19 161 ASP A C 1
ATOM 1280 O O . ASP A 1 161 ? -3.035 7.534 17.999 1.00 83.19 161 ASP A O 1
ATOM 1284 N N . HIS A 1 162 ? -3.166 8.869 16.200 1.00 82.31 162 HIS A N 1
ATOM 1285 C CA . HIS A 1 162 ? -4.285 9.672 16.701 1.00 82.31 162 HIS A CA 1
ATOM 1286 C C . HIS A 1 162 ? -5.545 8.832 16.936 1.00 82.31 162 HIS A C 1
ATOM 1288 O O . HIS A 1 162 ? -6.216 8.960 17.962 1.00 82.31 162 HIS A O 1
ATOM 1294 N N . TYR A 1 163 ? -5.882 7.961 15.984 1.00 84.81 163 TYR A N 1
ATOM 1295 C CA . TYR A 1 163 ? -7.072 7.121 16.094 1.00 84.81 163 TYR A CA 1
ATOM 1296 C C . TYR A 1 163 ? -6.862 5.950 17.055 1.00 84.81 163 TYR A C 1
ATOM 1298 O O . TYR A 1 163 ? -7.717 5.680 17.895 1.00 84.81 163 TYR A O 1
ATOM 1306 N N . TYR A 1 164 ? -5.728 5.264 16.949 1.00 86.25 164 TYR A N 1
ATOM 1307 C CA . TYR A 1 164 ? -5.464 3.987 17.603 1.00 86.25 164 TYR A CA 1
ATOM 1308 C C . TYR A 1 164 ? -5.487 4.074 19.128 1.00 86.25 164 TYR A C 1
ATOM 1310 O O . TYR A 1 164 ? -5.920 3.111 19.754 1.00 86.25 164 TYR A O 1
ATOM 1318 N N . ASP A 1 165 ? -5.133 5.213 19.730 1.00 84.81 165 ASP A N 1
ATOM 1319 C CA . ASP A 1 165 ? -5.254 5.417 21.182 1.00 84.81 165 ASP A CA 1
ATOM 1320 C C . ASP A 1 165 ? -6.672 5.090 21.702 1.00 84.81 165 ASP A C 1
ATOM 1322 O O . ASP A 1 165 ? -6.821 4.508 22.776 1.00 84.81 165 ASP A O 1
ATOM 1326 N N . HIS A 1 166 ? -7.717 5.363 20.909 1.00 82.69 166 HIS A N 1
ATOM 1327 C CA . HIS A 1 166 ? -9.106 5.041 21.258 1.00 82.69 166 HIS A CA 1
ATOM 1328 C C . HIS A 1 166 ? -9.431 3.552 21.061 1.00 82.69 166 HIS A C 1
ATOM 1330 O O . HIS A 1 166 ? -10.130 2.944 21.869 1.00 82.69 166 HIS A O 1
ATOM 1336 N N . PHE A 1 167 ? -8.904 2.940 19.999 1.00 87.44 167 PHE A N 1
ATOM 1337 C CA . PHE A 1 167 ? -9.191 1.545 19.643 1.00 87.44 167 PHE A CA 1
ATOM 1338 C C . PHE A 1 167 ? -8.366 0.533 20.442 1.00 87.44 167 PHE A C 1
ATOM 1340 O O . PHE A 1 167 ? -8.817 -0.591 20.660 1.00 87.44 167 PHE A O 1
ATOM 1347 N N . LYS A 1 168 ? -7.198 0.939 20.951 1.00 87.38 168 LYS A N 1
ATOM 1348 C CA . LYS A 1 168 ? -6.360 0.139 21.851 1.00 87.38 168 LYS A CA 1
ATOM 1349 C C . LYS A 1 168 ? -7.138 -0.300 23.095 1.00 87.38 168 LYS A C 1
ATOM 1351 O O . LYS A 1 168 ? -6.973 -1.427 23.551 1.00 87.38 168 LYS A O 1
ATOM 1356 N N . LEU A 1 169 ? -8.028 0.555 23.609 1.00 85.56 169 LEU A N 1
ATOM 1357 C CA . LEU A 1 169 ? -8.885 0.257 24.765 1.00 85.56 169 LEU A CA 1
ATOM 1358 C C . LEU A 1 169 ? -9.919 -0.841 24.485 1.00 85.56 169 LEU A C 1
ATOM 1360 O O . LEU A 1 169 ? -10.405 -1.481 25.412 1.00 85.56 169 LEU A O 1
ATOM 1364 N N . LEU A 1 170 ? -10.226 -1.094 23.212 1.00 86.94 170 LEU A N 1
ATOM 1365 C CA . LEU A 1 170 ? -11.128 -2.163 22.782 1.00 86.94 170 LEU A CA 1
ATOM 1366 C C . LEU A 1 170 ? -10.416 -3.516 22.638 1.00 86.94 170 LEU A C 1
ATOM 1368 O O . LEU A 1 170 ? -11.047 -4.510 22.268 1.00 86.94 170 LEU A O 1
ATOM 1372 N N . GLY A 1 171 ? -9.106 -3.554 22.902 1.00 86.19 171 GLY A N 1
ATOM 1373 C CA . GLY A 1 171 ? -8.279 -4.752 22.786 1.00 86.19 171 GLY A CA 1
ATOM 1374 C C . GLY A 1 171 ? -7.832 -5.078 21.367 1.00 86.19 171 GLY A C 1
ATOM 1375 O O . GLY A 1 171 ? -7.316 -6.169 21.140 1.00 86.19 171 GLY A O 1
ATOM 1376 N N . VAL A 1 172 ? -8.022 -4.168 20.410 1.00 91.00 172 VAL A N 1
ATOM 1377 C CA . VAL A 1 172 ? -7.538 -4.343 19.034 1.00 91.00 172 VAL A CA 1
ATOM 1378 C C . VAL A 1 172 ? -6.031 -4.107 18.997 1.00 91.00 172 VAL A C 1
ATOM 1380 O O . VAL A 1 172 ? -5.563 -3.053 19.425 1.00 91.00 172 VAL A O 1
ATOM 1383 N N . GLU A 1 173 ? -5.265 -5.058 18.459 1.00 91.12 173 GLU A N 1
ATOM 1384 C CA . GLU A 1 173 ? -3.816 -4.895 18.316 1.00 91.12 173 GLU A CA 1
ATOM 1385 C C . GLU A 1 173 ? -3.417 -3.977 17.152 1.00 91.12 173 GLU A C 1
ATOM 1387 O O . GLU A 1 173 ? -3.954 -4.052 16.042 1.00 91.12 173 GLU A O 1
ATOM 1392 N N . ARG A 1 174 ? -2.369 -3.169 17.368 1.00 92.12 174 ARG A N 1
ATOM 1393 C CA . ARG A 1 174 ? -1.835 -2.243 16.359 1.00 92.12 174 ARG A CA 1
ATOM 1394 C C . ARG A 1 174 ? -1.372 -2.965 15.105 1.00 92.12 174 ARG A C 1
ATOM 1396 O O . ARG A 1 174 ? -1.545 -2.457 14.002 1.00 92.12 174 ARG A O 1
ATOM 1403 N N . ARG A 1 175 ? -0.797 -4.154 15.279 1.00 92.94 175 ARG A N 1
ATOM 1404 C CA . ARG A 1 175 ? -0.341 -4.999 14.178 1.00 92.94 175 ARG A CA 1
ATOM 1405 C C . ARG A 1 175 ? -1.480 -5.343 13.221 1.00 92.94 175 ARG A C 1
ATOM 1407 O O . ARG A 1 175 ? -1.288 -5.200 12.020 1.00 92.94 175 ARG A O 1
ATOM 1414 N N . SER A 1 176 ? -2.653 -5.723 13.732 1.00 94.62 176 SER A N 1
ATOM 1415 C CA . SER A 1 176 ? -3.815 -6.028 12.890 1.00 94.62 176 SER A CA 1
ATOM 1416 C C . SER A 1 176 ? -4.270 -4.800 12.099 1.00 94.62 176 SER A C 1
ATOM 1418 O O . SER A 1 176 ? -4.514 -4.905 10.904 1.00 94.62 176 SER A O 1
ATOM 1420 N N . VAL A 1 177 ? -4.300 -3.616 12.720 1.00 96.12 177 VAL A N 1
ATOM 1421 C CA . VAL A 1 177 ? -4.648 -2.366 12.018 1.00 96.12 177 VAL A CA 1
ATOM 1422 C C . VAL A 1 177 ? -3.623 -2.025 10.931 1.00 96.12 177 VAL A C 1
ATOM 1424 O O . VAL A 1 177 ? -4.001 -1.675 9.814 1.00 96.12 177 VAL A O 1
ATOM 1427 N N . ASN A 1 178 ? -2.326 -2.162 11.228 1.00 95.75 178 ASN A N 1
ATOM 1428 C CA . ASN A 1 178 ? -1.267 -1.959 10.240 1.00 95.75 178 ASN A CA 1
ATOM 1429 C C . ASN A 1 178 ? -1.401 -2.935 9.061 1.00 95.75 178 ASN A C 1
ATOM 1431 O O . ASN A 1 178 ? -1.236 -2.513 7.917 1.00 95.75 178 ASN A O 1
ATOM 1435 N N . GLU A 1 179 ? -1.717 -4.208 9.325 1.00 96.62 179 GLU A N 1
ATOM 1436 C CA . GLU A 1 179 ? -1.939 -5.211 8.279 1.00 96.62 179 GLU A CA 1
ATOM 1437 C C . GLU A 1 179 ? -3.087 -4.794 7.364 1.00 96.62 179 GLU A C 1
ATOM 1439 O O . GLU A 1 179 ? -2.879 -4.735 6.157 1.00 96.62 179 GLU A O 1
ATOM 1444 N N . ILE A 1 180 ? -4.241 -4.386 7.905 1.00 97.75 180 ILE A N 1
ATOM 1445 C CA . ILE A 1 180 ? -5.371 -3.899 7.093 1.00 97.75 180 ILE A CA 1
ATOM 1446 C C . ILE A 1 180 ? -4.937 -2.749 6.176 1.00 97.75 180 ILE A C 1
ATOM 1448 O O . ILE A 1 180 ? -5.199 -2.789 4.974 1.00 97.75 180 ILE A O 1
ATOM 1452 N N . VAL A 1 181 ? -4.237 -1.746 6.716 1.00 97.44 181 VAL A N 1
ATOM 1453 C CA . VAL A 1 181 ? -3.777 -0.584 5.935 1.00 97.44 181 VAL A CA 1
ATOM 1454 C C . VAL A 1 181 ? -2.813 -0.996 4.821 1.00 97.44 181 VAL A C 1
ATOM 1456 O O . VAL A 1 181 ? -2.935 -0.505 3.697 1.00 97.44 181 VAL A O 1
ATOM 1459 N N . VAL A 1 182 ? -1.861 -1.892 5.104 1.00 96.88 182 VAL A N 1
ATOM 1460 C CA . VAL A 1 182 ? -0.922 -2.365 4.078 1.00 96.88 182 VAL A CA 1
ATOM 1461 C C . VAL A 1 182 ? -1.632 -3.216 3.032 1.00 96.88 182 VAL A C 1
ATOM 1463 O O . VAL A 1 182 ? -1.419 -3.003 1.841 1.00 96.88 182 VAL A O 1
ATOM 1466 N N . GLN A 1 183 ? -2.491 -4.153 3.432 1.00 97.06 183 GLN A N 1
ATOM 1467 C CA . GLN A 1 183 ? -3.198 -5.002 2.476 1.00 97.06 183 GLN A CA 1
ATOM 1468 C C . GLN A 1 183 ? -4.124 -4.175 1.570 1.00 97.06 183 GLN A C 1
ATOM 1470 O O . GLN A 1 183 ? -4.140 -4.405 0.362 1.00 97.06 183 GLN A O 1
ATOM 1475 N N . ALA A 1 184 ? -4.790 -3.145 2.108 1.00 96.94 184 ALA A N 1
ATOM 1476 C CA . ALA A 1 184 ? -5.647 -2.239 1.338 1.00 96.94 184 ALA A CA 1
ATOM 1477 C C . ALA A 1 184 ? -4.884 -1.496 0.229 1.00 96.94 184 ALA A C 1
ATOM 1479 O O . ALA A 1 184 ? -5.432 -1.260 -0.843 1.00 96.94 184 ALA A O 1
ATOM 1480 N N . GLN A 1 185 ? -3.594 -1.192 0.426 1.00 95.69 185 GLN A N 1
ATOM 1481 C CA . GLN A 1 185 ? -2.756 -0.588 -0.618 1.00 95.69 185 GLN A CA 1
ATOM 1482 C C . GLN A 1 185 ? -2.596 -1.507 -1.841 1.00 95.69 185 GLN A C 1
ATOM 1484 O O . GLN A 1 185 ? -2.367 -1.012 -2.942 1.00 95.69 185 GLN A O 1
ATOM 1489 N N . GLY A 1 186 ? -2.746 -2.824 -1.687 1.00 94.25 186 GLY A N 1
ATOM 1490 C CA . GLY A 1 186 ? -2.749 -3.782 -2.794 1.00 94.25 186 GLY A CA 1
ATOM 1491 C C . GLY A 1 186 ? -4.020 -3.743 -3.648 1.00 94.25 186 GLY A C 1
ATOM 1492 O O . GLY A 1 186 ? -4.039 -4.304 -4.736 1.00 94.25 186 GLY A O 1
ATOM 1493 N N . ASP A 1 187 ? -5.069 -3.040 -3.228 1.00 93.31 187 ASP A N 1
ATOM 1494 C CA . ASP A 1 187 ? -6.330 -2.960 -3.964 1.00 93.31 187 ASP A CA 1
ATOM 1495 C C . ASP A 1 187 ? -6.540 -1.534 -4.505 1.00 93.31 187 ASP A C 1
ATOM 1497 O O . ASP A 1 187 ? -6.403 -0.529 -3.808 1.00 93.31 187 ASP A O 1
ATOM 1501 N N . HIS A 1 188 ? -6.791 -1.442 -5.813 1.00 92.50 188 HIS A N 1
ATOM 1502 C CA . HIS A 1 188 ? -6.908 -0.174 -6.534 1.00 92.50 188 HIS A CA 1
ATOM 1503 C C . HIS A 1 188 ? -8.133 0.635 -6.091 1.00 92.50 188 HIS A C 1
ATOM 1505 O O . HIS A 1 188 ? -8.120 1.863 -6.195 1.00 92.50 188 HIS A O 1
ATOM 1511 N N . THR A 1 189 ? -9.153 -0.032 -5.544 1.00 92.19 189 THR A N 1
ATOM 1512 C CA . THR A 1 189 ? -10.386 0.601 -5.062 1.00 92.19 189 THR A CA 1
ATOM 1513 C C . THR A 1 189 ? -10.161 1.500 -3.843 1.00 92.19 189 THR A C 1
ATOM 1515 O O . THR A 1 189 ? -11.001 2.356 -3.567 1.00 92.19 189 THR A O 1
ATOM 1518 N N . PHE A 1 190 ? -9.019 1.374 -3.151 1.00 93.31 190 PHE A N 1
ATOM 1519 C CA . PHE A 1 190 ? -8.672 2.217 -2.004 1.00 93.31 190 PHE A CA 1
ATOM 1520 C C . PHE A 1 190 ? -7.826 3.448 -2.347 1.00 93.31 190 PHE A C 1
ATOM 1522 O O . PHE A 1 190 ? -7.697 4.342 -1.512 1.00 93.31 190 PHE A O 1
ATOM 1529 N N . VAL A 1 191 ? -7.259 3.536 -3.557 1.00 90.06 191 VAL A N 1
ATOM 1530 C CA . VAL A 1 191 ? -6.261 4.571 -3.904 1.00 90.06 191 VAL A CA 1
ATOM 1531 C C . VAL A 1 191 ? -6.831 5.991 -3.836 1.00 90.06 191 VAL A C 1
ATOM 1533 O O . VAL A 1 191 ? -6.087 6.943 -3.601 1.00 90.06 191 VAL A O 1
ATOM 1536 N N . GLY A 1 192 ? -8.143 6.145 -4.025 1.00 83.69 192 GLY A N 1
ATOM 1537 C CA . GLY A 1 192 ? -8.802 7.448 -4.005 1.00 83.69 192 GLY A CA 1
ATOM 1538 C C . GLY A 1 192 ? -9.279 7.955 -2.659 1.00 83.69 192 GLY A C 1
ATOM 1539 O O . GLY A 1 192 ? -9.681 9.116 -2.575 1.00 83.69 192 GLY A O 1
ATOM 1540 N N . PHE A 1 193 ? -9.214 7.140 -1.610 1.00 89.88 193 PHE A N 1
ATOM 1541 C CA . PHE A 1 193 ? -9.606 7.592 -0.284 1.00 89.88 193 PHE A CA 1
ATOM 1542 C C . PHE A 1 193 ? -8.493 8.394 0.379 1.00 89.88 193 PHE A C 1
ATOM 1544 O O . PHE A 1 193 ? -7.299 8.168 0.160 1.00 89.88 193 PHE A O 1
ATOM 1551 N N . LYS A 1 194 ? -8.883 9.346 1.229 1.00 89.62 194 LYS A N 1
ATOM 1552 C CA . LYS A 1 194 ? -7.901 10.131 1.971 1.00 89.62 194 LYS A CA 1
ATOM 1553 C C . LYS A 1 194 ? -7.172 9.216 2.955 1.00 89.62 194 LYS A C 1
ATOM 1555 O O . LYS A 1 194 ? -7.805 8.360 3.577 1.00 89.62 194 LYS A O 1
ATOM 1560 N N . PRO A 1 195 ? -5.870 9.440 3.194 1.00 91.12 195 PRO A N 1
ATOM 1561 C CA . PRO A 1 195 ? -5.125 8.720 4.223 1.00 91.12 195 PRO A CA 1
ATOM 1562 C C . PRO A 1 195 ? -5.803 8.716 5.602 1.00 91.12 195 PRO A C 1
ATOM 1564 O O . PRO A 1 195 ? -5.718 7.734 6.332 1.00 91.12 195 PRO A O 1
ATOM 1567 N N . THR A 1 196 ? -6.502 9.800 5.937 1.00 89.88 196 THR A N 1
ATOM 1568 C CA . THR A 1 196 ? -7.279 9.966 7.171 1.00 89.88 196 THR A CA 1
ATOM 1569 C C . THR A 1 196 ? -8.430 8.970 7.260 1.00 89.88 196 THR A C 1
ATOM 1571 O O . THR A 1 196 ? -8.623 8.332 8.294 1.00 89.88 196 THR A O 1
ATOM 1574 N N . ASP A 1 197 ? -9.146 8.794 6.152 1.00 91.50 197 ASP A N 1
ATOM 1575 C CA . ASP A 1 197 ? -10.319 7.933 6.064 1.00 91.50 197 ASP A CA 1
ATOM 1576 C C . ASP A 1 197 ? -9.885 6.466 6.049 1.00 91.50 197 ASP A C 1
ATOM 1578 O O . ASP A 1 197 ? -10.489 5.647 6.734 1.00 91.50 197 ASP A O 1
ATOM 1582 N N . ILE A 1 198 ? -8.778 6.146 5.363 1.00 94.75 198 ILE A N 1
ATOM 1583 C CA . ILE A 1 198 ? -8.141 4.822 5.415 1.00 94.75 198 ILE A CA 1
ATOM 1584 C C . ILE A 1 198 ? -7.717 4.478 6.849 1.00 94.75 198 ILE A C 1
ATOM 1586 O O . ILE A 1 198 ? -8.023 3.393 7.336 1.00 94.75 198 ILE A O 1
ATOM 1590 N N . ALA A 1 199 ? -7.039 5.396 7.544 1.00 93.94 199 ALA A N 1
ATOM 1591 C CA . ALA A 1 199 ? -6.566 5.169 8.907 1.00 93.94 199 ALA A CA 1
ATOM 1592 C C . ALA A 1 199 ? -7.724 4.900 9.881 1.00 93.94 199 ALA A C 1
ATOM 1594 O O . ALA A 1 199 ? -7.701 3.917 10.621 1.00 93.94 199 ALA A O 1
ATOM 1595 N N . PHE A 1 200 ? -8.751 5.754 9.859 1.00 93.69 200 PHE A N 1
ATOM 1596 C CA . PHE A 1 200 ? -9.917 5.592 10.723 1.00 93.69 200 PHE A CA 1
ATOM 1597 C C . PHE A 1 200 ? -10.710 4.325 10.380 1.00 93.69 200 PHE A C 1
ATOM 1599 O O . PHE A 1 200 ? -11.040 3.544 11.273 1.00 93.69 200 PHE A O 1
ATOM 1606 N N . SER A 1 201 ? -10.958 4.079 9.091 1.00 96.06 201 SER A N 1
ATOM 1607 C CA . SER A 1 201 ? -11.724 2.913 8.640 1.00 96.06 201 SER A CA 1
ATOM 1608 C C . SER A 1 201 ? -11.023 1.601 8.976 1.00 96.06 201 SER A C 1
ATOM 1610 O O . SER A 1 201 ? -11.698 0.648 9.349 1.00 96.06 201 SER A O 1
ATOM 1612 N N . ALA A 1 202 ? -9.686 1.550 8.938 1.00 97.31 202 ALA A N 1
ATOM 1613 C CA . ALA A 1 202 ? -8.935 0.351 9.311 1.00 97.31 202 ALA A CA 1
ATOM 1614 C C . ALA A 1 202 ? -9.109 0.010 10.798 1.00 97.31 202 ALA A C 1
ATOM 1616 O O . ALA A 1 202 ? -9.322 -1.151 11.151 1.00 97.31 202 ALA A O 1
ATOM 1617 N N . CYS A 1 203 ? -9.086 1.022 11.670 1.00 95.81 203 CYS A N 1
ATOM 1618 C CA . CYS A 1 203 ? -9.379 0.848 13.091 1.00 95.81 203 CYS A CA 1
ATOM 1619 C C . CYS A 1 203 ? -10.814 0.347 13.323 1.00 95.81 203 CYS A C 1
ATOM 1621 O O . CYS A 1 203 ? -11.026 -0.597 14.089 1.00 95.81 203 CYS A O 1
ATOM 1623 N N . VAL A 1 204 ? -11.798 0.948 12.643 1.00 95.69 204 VAL A N 1
ATOM 1624 C CA . VAL A 1 204 ? -13.210 0.551 12.754 1.00 95.69 204 VAL A CA 1
ATOM 1625 C C . VAL A 1 204 ? -13.434 -0.860 12.213 1.00 95.69 204 VAL A C 1
ATOM 1627 O O . VAL A 1 204 ? -14.120 -1.642 12.865 1.00 95.69 204 VAL A O 1
ATOM 1630 N N . ALA A 1 205 ? -12.843 -1.221 11.074 1.00 97.19 205 ALA A N 1
ATOM 1631 C CA . ALA A 1 205 ? -12.945 -2.559 10.496 1.00 97.19 205 ALA A CA 1
ATOM 1632 C C . ALA A 1 205 ? -12.372 -3.618 11.449 1.00 97.19 205 ALA A C 1
ATOM 1634 O O . ALA A 1 205 ? -13.050 -4.599 11.756 1.00 97.19 205 ALA A O 1
ATOM 1635 N N . ALA A 1 206 ? -11.183 -3.377 12.012 1.00 96.81 206 ALA A N 1
ATOM 1636 C CA . ALA A 1 206 ? -10.596 -4.267 13.012 1.00 96.81 206 ALA A CA 1
ATOM 1637 C C . ALA A 1 206 ? -11.504 -4.425 14.245 1.00 96.81 206 ALA A C 1
ATOM 1639 O O . ALA A 1 206 ? -11.772 -5.543 14.682 1.00 96.81 206 ALA A O 1
ATOM 1640 N N . ALA A 1 207 ? -12.039 -3.326 14.784 1.00 94.75 207 ALA A N 1
ATOM 1641 C CA . ALA A 1 207 ? -12.967 -3.387 15.913 1.00 94.75 207 ALA A CA 1
ATOM 1642 C C . ALA A 1 207 ? -14.284 -4.094 15.560 1.00 94.75 207 ALA A C 1
ATOM 1644 O O . ALA A 1 207 ? -14.808 -4.843 16.377 1.00 94.75 207 ALA A O 1
ATOM 1645 N N . THR A 1 208 ? -14.799 -3.903 14.346 1.00 94.81 208 THR A N 1
ATOM 1646 C CA . THR A 1 208 ? -16.021 -4.564 13.862 1.00 94.81 208 THR A CA 1
ATOM 1647 C C . THR A 1 208 ? -15.846 -6.077 13.820 1.00 94.81 208 THR A C 1
ATOM 1649 O O . THR A 1 208 ? -16.745 -6.806 14.219 1.00 94.81 208 THR A O 1
ATOM 1652 N N . ILE A 1 209 ? -14.676 -6.552 13.387 1.00 94.75 209 ILE A N 1
ATOM 1653 C CA . ILE A 1 209 ? -14.362 -7.984 13.329 1.00 94.75 209 ILE A CA 1
ATOM 1654 C C . ILE A 1 209 ? -14.095 -8.550 14.736 1.00 94.75 209 ILE A C 1
ATOM 1656 O O . ILE A 1 209 ? -14.521 -9.658 15.056 1.00 94.75 209 ILE A O 1
ATOM 1660 N N . ALA A 1 210 ? -13.402 -7.802 15.599 1.00 92.25 210 ALA A N 1
ATOM 1661 C CA . ALA A 1 210 ? -13.011 -8.264 16.935 1.00 92.25 210 ALA A CA 1
ATOM 1662 C C . ALA A 1 210 ? -14.144 -8.217 17.983 1.00 92.25 210 ALA A C 1
ATOM 1664 O O . ALA A 1 210 ? -14.077 -8.879 19.031 1.00 92.25 210 ALA A O 1
ATOM 1665 N N . LEU A 1 211 ? -15.162 -7.382 17.775 1.00 88.44 211 LEU A N 1
ATOM 1666 C CA . LEU A 1 211 ? -16.222 -7.121 18.747 1.00 88.44 211 LEU A CA 1
ATOM 1667 C C . LEU A 1 211 ? -17.567 -7.651 18.252 1.00 88.44 211 LEU A C 1
ATOM 1669 O O . LEU A 1 211 ? -17.885 -7.587 17.075 1.00 88.44 211 LEU A O 1
ATOM 1673 N N . LYS A 1 212 ? -18.405 -8.113 19.187 1.00 85.69 212 LYS A N 1
ATOM 1674 C CA . LYS A 1 212 ? -19.801 -8.466 18.878 1.00 85.69 212 LYS A CA 1
ATOM 1675 C C . LYS A 1 212 ? -20.629 -7.235 18.508 1.00 85.69 212 LYS A C 1
ATOM 1677 O O . LYS A 1 212 ? -21.540 -7.324 17.697 1.00 85.69 212 LYS A O 1
ATOM 1682 N N . GLU A 1 213 ? -20.326 -6.102 19.136 1.00 88.25 213 GLU A N 1
ATOM 1683 C CA . GLU A 1 213 ? -20.982 -4.830 18.875 1.00 88.25 213 GLU A CA 1
ATOM 1684 C C . GLU A 1 213 ? -19.982 -3.683 19.054 1.00 88.25 213 GLU A C 1
ATOM 1686 O O . GLU A 1 213 ? -19.227 -3.654 20.029 1.00 88.25 213 GLU A O 1
ATOM 1691 N N . LEU A 1 214 ? -19.987 -2.733 18.115 1.00 88.75 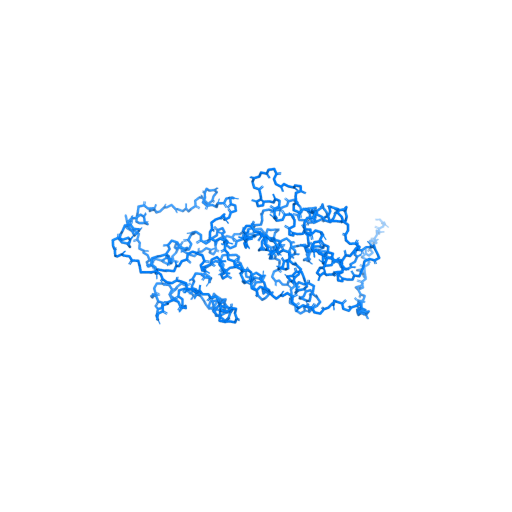214 LEU A N 1
ATOM 1692 C CA . LEU A 1 214 ? -19.217 -1.499 18.242 1.00 88.75 214 LEU A CA 1
ATOM 1693 C C . LEU A 1 214 ? -19.817 -0.572 19.318 1.00 88.75 214 LEU A C 1
ATOM 1695 O O . LEU A 1 214 ? -21.039 -0.386 19.345 1.00 88.75 214 LEU A O 1
ATOM 1699 N N . PRO A 1 215 ? -18.977 0.079 20.139 1.00 87.81 215 PRO A N 1
ATOM 1700 C CA . PRO A 1 215 ? -19.394 1.152 21.038 1.00 87.81 215 PRO A CA 1
ATOM 1701 C C . PRO A 1 215 ? -20.186 2.270 20.331 1.00 87.81 215 PRO A C 1
ATOM 1703 O O . PRO A 1 215 ? -19.931 2.603 19.170 1.00 87.81 215 PRO A O 1
ATOM 1706 N N . LYS A 1 216 ? -21.174 2.850 21.031 1.00 84.94 216 LYS A N 1
ATOM 1707 C CA . LYS A 1 216 ? -22.094 3.863 20.469 1.00 84.94 216 LYS A CA 1
ATOM 1708 C C . LYS A 1 216 ? -21.379 5.136 20.017 1.00 84.94 216 LYS A C 1
ATOM 1710 O O . LYS A 1 216 ? -21.751 5.711 19.002 1.00 84.94 216 LYS A O 1
ATOM 1715 N N . ASP A 1 217 ? -20.376 5.570 20.765 1.00 81.75 217 ASP A N 1
ATOM 1716 C CA . ASP A 1 217 ? -19.511 6.702 20.437 1.00 81.75 217 ASP A CA 1
ATOM 1717 C C . ASP A 1 217 ? -18.806 6.493 19.092 1.00 81.75 217 ASP A C 1
ATOM 1719 O O . ASP A 1 217 ? -18.876 7.372 18.237 1.00 81.75 217 ASP A O 1
ATOM 1723 N N . ILE A 1 218 ? -18.253 5.301 18.846 1.00 85.56 218 ILE A N 1
ATOM 1724 C CA . ILE A 1 218 ? -17.631 4.961 17.557 1.00 85.56 218 ILE A CA 1
ATOM 1725 C C . ILE A 1 218 ? -18.678 4.909 16.446 1.00 85.56 218 ILE A C 1
ATOM 1727 O O . ILE A 1 218 ? -18.463 5.499 15.390 1.00 85.56 218 ILE A O 1
ATOM 1731 N N . LYS A 1 219 ? -19.835 4.270 16.681 1.00 86.62 219 LYS A N 1
ATOM 1732 C CA . LYS A 1 219 ? -20.936 4.229 15.699 1.00 86.62 219 LYS A CA 1
ATOM 1733 C C . LYS A 1 219 ? -21.367 5.635 15.268 1.00 86.62 219 LYS A C 1
ATOM 1735 O O . LYS A 1 219 ? -21.528 5.884 14.080 1.00 86.62 219 LYS A O 1
ATOM 1740 N N . ASN A 1 220 ? -21.484 6.565 16.214 1.00 84.31 220 ASN A N 1
ATOM 1741 C CA . ASN A 1 220 ? -21.876 7.952 15.947 1.00 84.31 220 ASN A CA 1
ATOM 1742 C C . ASN A 1 220 ? -20.824 8.749 15.155 1.00 84.31 220 ASN A C 1
ATOM 1744 O O . ASN A 1 220 ? -21.131 9.821 14.631 1.00 84.31 220 ASN A O 1
ATOM 1748 N N . MET A 1 221 ? -19.584 8.262 15.084 1.00 79.31 221 MET A N 1
ATOM 1749 C CA . MET A 1 221 ? -18.511 8.895 14.320 1.00 79.31 221 MET A CA 1
ATOM 1750 C C . MET A 1 221 ? -18.439 8.434 12.863 1.00 79.31 221 MET A C 1
ATOM 1752 O O . MET A 1 221 ? -17.788 9.097 12.054 1.00 79.31 221 MET A O 1
ATOM 1756 N N . ILE A 1 222 ? -19.071 7.313 12.522 1.00 86.12 222 ILE A N 1
ATOM 1757 C CA . ILE A 1 222 ? -19.030 6.759 11.172 1.00 86.12 222 ILE A CA 1
ATOM 1758 C C . ILE A 1 222 ? -20.034 7.525 10.304 1.00 86.12 222 ILE A C 1
ATOM 1760 O O . ILE A 1 222 ? -21.244 7.445 10.506 1.00 86.12 222 ILE A O 1
ATOM 1764 N N . SER A 1 223 ? -19.533 8.296 9.337 1.00 86.81 223 SER A N 1
ATOM 1765 C CA . SER A 1 223 ? -20.371 8.888 8.290 1.00 86.81 223 SER A CA 1
ATOM 1766 C C . SER A 1 223 ? -20.736 7.840 7.233 1.00 86.81 223 SER A C 1
ATOM 1768 O O . SER A 1 223 ? -20.081 6.805 7.133 1.00 86.81 223 SER A O 1
ATOM 1770 N N . ASN A 1 224 ? -21.732 8.126 6.389 1.00 84.69 224 ASN A N 1
ATOM 1771 C CA . ASN A 1 224 ? -22.109 7.230 5.287 1.00 84.69 224 ASN A CA 1
ATOM 1772 C C . ASN A 1 224 ? -20.930 6.937 4.337 1.00 84.69 224 ASN A C 1
ATOM 1774 O O . ASN A 1 224 ? -20.740 5.796 3.933 1.00 84.69 224 ASN A O 1
ATOM 1778 N N . GLU A 1 225 ? -20.117 7.952 4.025 1.00 83.38 225 GLU A N 1
ATOM 1779 C CA . GLU A 1 225 ? -18.924 7.810 3.175 1.00 83.38 225 GLU A CA 1
ATOM 1780 C C . GLU A 1 225 ? -17.874 6.897 3.825 1.00 83.38 225 GLU A C 1
ATOM 1782 O O . GLU A 1 225 ? -17.334 6.000 3.184 1.00 83.38 225 GLU A O 1
ATOM 1787 N N . VAL A 1 226 ? -17.620 7.074 5.126 1.00 89.12 226 VAL A N 1
ATOM 1788 C CA . VAL A 1 226 ? -16.686 6.226 5.880 1.00 89.12 226 VAL A CA 1
ATOM 1789 C C . VAL A 1 226 ? -17.224 4.802 6.015 1.00 89.12 226 VAL A C 1
ATOM 1791 O O . VAL A 1 226 ? -16.449 3.853 5.937 1.00 89.12 226 VAL A O 1
ATOM 1794 N N . GLN A 1 227 ? -18.539 4.625 6.173 1.00 92.69 227 GLN A N 1
ATOM 1795 C CA . GLN A 1 227 ? -19.157 3.302 6.272 1.00 92.69 227 GLN A CA 1
ATOM 1796 C C . GLN A 1 227 ? -18.889 2.455 5.023 1.00 92.69 227 GLN A C 1
ATOM 1798 O O . GLN A 1 227 ? -18.648 1.255 5.145 1.00 92.69 227 GLN A O 1
ATOM 1803 N N . GLU A 1 228 ? -18.884 3.062 3.833 1.00 93.00 228 GLU A N 1
ATOM 1804 C CA . GLU A 1 228 ? -18.537 2.358 2.594 1.00 93.00 228 GLU A CA 1
ATOM 1805 C C . GLU A 1 228 ? -17.090 1.840 2.626 1.00 93.00 228 GLU A C 1
ATOM 1807 O O . GLU A 1 228 ? -16.834 0.681 2.292 1.00 93.00 228 GLU A O 1
ATOM 1812 N N . ILE A 1 229 ? -16.148 2.671 3.086 1.00 95.25 229 ILE A N 1
ATOM 1813 C CA . ILE A 1 229 ? -14.730 2.302 3.213 1.00 95.25 229 ILE A CA 1
ATOM 1814 C C . ILE A 1 229 ? -14.563 1.188 4.252 1.00 95.25 229 ILE A C 1
ATOM 1816 O O . ILE A 1 229 ? -13.848 0.218 4.003 1.00 95.25 229 ILE A O 1
ATOM 1820 N N . VAL A 1 230 ? -15.249 1.294 5.394 1.00 96.56 230 VAL A N 1
ATOM 1821 C CA . VAL A 1 230 ? -15.249 0.271 6.450 1.00 96.56 230 VAL A CA 1
ATOM 1822 C C . VAL A 1 230 ? -15.743 -1.066 5.909 1.00 96.56 230 VAL A C 1
ATOM 1824 O O . VAL A 1 230 ? -15.077 -2.076 6.122 1.00 96.56 230 VAL A O 1
ATOM 1827 N N . ASN A 1 231 ? -16.858 -1.083 5.173 1.00 96.38 231 ASN A N 1
ATOM 1828 C CA . ASN A 1 231 ? -17.397 -2.312 4.589 1.00 96.38 231 ASN A CA 1
ATOM 1829 C C . ASN A 1 231 ? -16.391 -2.946 3.618 1.00 96.38 231 ASN A C 1
ATOM 1831 O O . ASN A 1 231 ? -16.061 -4.120 3.769 1.00 96.38 231 ASN A O 1
ATOM 1835 N N . LYS A 1 232 ? -15.805 -2.147 2.713 1.00 96.75 232 LYS A N 1
ATOM 1836 C CA . LYS A 1 232 ? -14.743 -2.608 1.801 1.00 96.75 232 LYS A CA 1
ATOM 1837 C C . LYS A 1 232 ? -13.542 -3.187 2.554 1.00 96.75 232 LYS A C 1
ATOM 1839 O O . LYS A 1 232 ? -12.975 -4.187 2.127 1.00 96.75 232 LYS A O 1
ATOM 1844 N N . MET A 1 233 ? -13.141 -2.585 3.676 1.00 97.81 233 MET A N 1
ATOM 1845 C CA . MET A 1 233 ? -12.039 -3.099 4.498 1.00 97.81 233 MET A CA 1
ATOM 1846 C C . MET A 1 233 ? -12.394 -4.388 5.239 1.00 97.81 233 MET A C 1
ATOM 1848 O O . MET A 1 233 ? -11.531 -5.250 5.380 1.00 97.81 233 MET A O 1
ATOM 1852 N N . VAL A 1 234 ? -13.634 -4.547 5.703 1.00 97.56 234 VAL A N 1
ATOM 1853 C CA . VAL A 1 234 ? -14.102 -5.808 6.297 1.00 97.56 234 VAL A CA 1
ATOM 1854 C C . VAL A 1 234 ? -14.102 -6.917 5.244 1.00 97.56 234 VAL A C 1
ATOM 1856 O O . VAL A 1 234 ? -13.560 -7.993 5.499 1.00 97.56 234 VAL A O 1
ATOM 1859 N N . ASP A 1 235 ? -14.610 -6.637 4.044 1.00 97.75 235 ASP A N 1
ATOM 1860 C CA . ASP A 1 235 ? -14.583 -7.578 2.920 1.00 97.75 235 ASP A CA 1
ATOM 1861 C C . ASP A 1 235 ? -13.145 -7.954 2.543 1.00 97.75 235 ASP A C 1
ATOM 1863 O O . ASP A 1 235 ? -12.832 -9.134 2.388 1.00 97.75 235 ASP A O 1
ATOM 1867 N N . LEU A 1 236 ? -12.237 -6.973 2.486 1.00 97.31 236 LEU A N 1
ATOM 1868 C CA . LEU A 1 236 ? -10.804 -7.200 2.286 1.00 97.31 236 LEU A CA 1
ATOM 1869 C C . LEU A 1 236 ? -10.223 -8.140 3.355 1.00 97.31 236 LEU A C 1
ATOM 1871 O O . LEU A 1 236 ? -9.507 -9.082 3.013 1.00 97.31 236 LEU A O 1
ATOM 1875 N N . CYS A 1 237 ? -10.532 -7.909 4.637 1.00 96.94 237 CYS A N 1
ATOM 1876 C CA . CYS A 1 237 ? -10.057 -8.757 5.733 1.00 96.94 237 CYS A CA 1
ATOM 1877 C C . CYS A 1 237 ? -10.524 -10.202 5.575 1.00 96.94 237 CYS A C 1
ATOM 1879 O O . CYS A 1 237 ? -9.721 -11.118 5.750 1.00 96.94 237 CYS A O 1
ATOM 1881 N N . ASN A 1 238 ? -11.795 -10.396 5.220 1.00 95.94 238 ASN A N 1
ATOM 1882 C CA . ASN A 1 238 ? -12.376 -11.717 4.999 1.00 95.94 238 ASN A CA 1
ATOM 1883 C C . ASN A 1 238 ? -11.722 -12.410 3.796 1.00 95.94 238 ASN A C 1
ATOM 1885 O O . ASN A 1 238 ? -11.243 -13.535 3.915 1.00 95.94 238 ASN A O 1
ATOM 1889 N N . ASN A 1 239 ? -11.617 -11.714 2.662 1.00 95.44 239 ASN A N 1
ATOM 1890 C CA . ASN A 1 239 ? -11.057 -12.259 1.423 1.00 95.44 239 ASN A CA 1
ATOM 1891 C C . ASN A 1 239 ? -9.574 -12.632 1.562 1.00 95.44 239 ASN A C 1
ATOM 1893 O O . ASN A 1 239 ? -9.127 -13.633 1.005 1.00 95.44 239 ASN A O 1
ATOM 1897 N N . MET A 1 240 ? -8.805 -11.845 2.318 1.00 94.31 240 MET A N 1
ATOM 1898 C CA . MET A 1 240 ? -7.376 -12.080 2.553 1.00 94.31 240 MET A CA 1
ATOM 1899 C C . MET A 1 240 ? -7.089 -12.857 3.846 1.00 94.31 240 MET A C 1
ATOM 1901 O O . MET A 1 240 ? -5.925 -12.991 4.232 1.00 94.31 240 MET A O 1
ATOM 1905 N N . ASN A 1 241 ? -8.111 -13.356 4.549 1.00 94.62 241 ASN A N 1
ATOM 1906 C CA . ASN A 1 241 ? -7.964 -14.046 5.835 1.00 94.62 241 ASN A CA 1
ATOM 1907 C C . ASN A 1 241 ? -7.042 -13.278 6.813 1.00 94.62 241 ASN A C 1
ATOM 1909 O O . ASN A 1 241 ? -6.074 -13.824 7.354 1.00 94.62 241 ASN A O 1
ATOM 1913 N N . ILE A 1 242 ? -7.257 -11.967 6.964 1.00 93.81 242 ILE A N 1
ATOM 1914 C CA . ILE A 1 242 ? -6.506 -11.129 7.911 1.00 93.81 242 ILE A CA 1
ATOM 1915 C C . ILE A 1 242 ? -6.955 -11.482 9.328 1.00 93.81 242 ILE A C 1
ATOM 1917 O O . ILE A 1 242 ? -8.129 -11.362 9.672 1.00 93.81 242 ILE A O 1
ATOM 1921 N N . LEU A 1 243 ? -6.009 -11.917 10.162 1.00 91.94 243 LEU A N 1
ATOM 1922 C CA . LEU A 1 243 ? -6.294 -12.302 11.539 1.00 91.94 243 LEU A CA 1
ATOM 1923 C C . LEU A 1 243 ? -6.314 -11.061 12.431 1.00 91.94 243 LEU A C 1
ATOM 1925 O O . LEU A 1 243 ? -5.289 -10.412 12.663 1.00 91.94 243 LEU A O 1
ATOM 1929 N N . ILE A 1 244 ? -7.494 -10.746 12.960 1.00 92.56 244 ILE A N 1
ATOM 1930 C CA . ILE A 1 244 ? -7.653 -9.665 13.927 1.00 92.56 244 ILE A CA 1
ATOM 1931 C C . ILE A 1 244 ? -7.455 -10.229 15.328 1.00 92.56 244 ILE A C 1
ATOM 1933 O O . ILE A 1 244 ? -8.304 -10.948 15.856 1.00 92.56 244 ILE A O 1
ATOM 1937 N N . VAL A 1 245 ? -6.311 -9.905 15.927 1.00 87.12 245 VAL A N 1
ATOM 1938 C CA . VAL A 1 245 ? -5.986 -10.340 17.283 1.00 87.12 245 VAL A CA 1
ATOM 1939 C C . VAL A 1 245 ? -6.685 -9.418 18.270 1.00 87.12 245 VAL A C 1
ATOM 1941 O O . VAL A 1 245 ? -6.525 -8.194 18.233 1.00 87.12 245 VAL A O 1
ATOM 1944 N N . LYS A 1 246 ? -7.465 -10.029 19.162 1.00 85.06 246 LYS A N 1
ATOM 1945 C CA . LYS A 1 246 ? -8.094 -9.349 20.286 1.00 85.06 246 LYS A CA 1
ATOM 1946 C C . LYS A 1 246 ? -7.396 -9.734 21.576 1.00 85.06 246 LYS A C 1
ATOM 1948 O O . LYS A 1 246 ? -7.350 -10.907 21.940 1.00 85.06 246 LYS A O 1
ATOM 1953 N N . THR A 1 247 ? -6.933 -8.729 22.297 1.00 84.38 247 THR A N 1
ATOM 1954 C CA . THR A 1 247 ? -6.373 -8.878 23.637 1.00 84.38 247 THR A CA 1
ATOM 1955 C C . THR A 1 247 ? -7.394 -8.460 24.687 1.00 84.38 247 THR A C 1
ATOM 1957 O O . THR A 1 247 ? -8.222 -7.573 24.473 1.00 84.38 247 THR A O 1
ATOM 1960 N N . VAL A 1 248 ? -7.370 -9.130 25.838 1.00 79.56 248 VAL A N 1
ATOM 1961 C CA . VAL A 1 248 ? -8.162 -8.701 26.993 1.00 79.56 248 VAL A CA 1
ATOM 1962 C C . VAL A 1 248 ? -7.428 -7.529 27.632 1.00 79.56 248 VAL A C 1
ATOM 1964 O O . VAL A 1 248 ? -6.333 -7.696 28.164 1.00 79.56 248 VAL A O 1
ATOM 1967 N N . VAL A 1 249 ? -8.018 -6.338 27.571 1.00 75.06 249 VAL A N 1
ATOM 1968 C CA . VAL A 1 249 ? -7.472 -5.154 28.239 1.00 75.06 249 VAL A CA 1
ATOM 1969 C C . VAL A 1 249 ? -7.956 -5.161 29.686 1.00 75.06 249 VAL A C 1
ATOM 1971 O O . VAL A 1 249 ? -9.160 -5.162 29.939 1.00 75.06 249 VAL A O 1
ATOM 1974 N N . ALA A 1 250 ? -7.028 -5.197 30.642 1.00 76.81 250 ALA A N 1
ATOM 1975 C CA . ALA A 1 250 ? -7.368 -5.136 32.060 1.00 76.81 250 ALA A CA 1
ATOM 1976 C C . ALA A 1 250 ? -8.023 -3.787 32.406 1.00 76.81 250 ALA A C 1
ATOM 1978 O O . ALA A 1 250 ? -7.594 -2.741 31.915 1.00 76.81 250 ALA A O 1
ATOM 1979 N N . ALA A 1 251 ? -9.028 -3.800 33.287 1.00 69.81 251 ALA A N 1
ATOM 1980 C CA . ALA A 1 251 ? -9.772 -2.599 33.681 1.00 69.81 251 ALA A CA 1
ATOM 1981 C C . ALA A 1 251 ? -8.860 -1.484 34.234 1.00 69.81 251 ALA A C 1
ATOM 1983 O O . ALA A 1 251 ? -9.061 -0.311 33.941 1.00 69.81 251 ALA A O 1
ATOM 1984 N N . GLU A 1 252 ? -7.799 -1.855 34.951 1.00 71.25 252 GLU A N 1
ATOM 1985 C CA . GLU A 1 252 ? -6.792 -0.931 35.489 1.00 71.25 252 GLU A CA 1
ATOM 1986 C C . GLU A 1 252 ? -6.034 -0.169 34.388 1.00 71.25 252 GLU A C 1
ATOM 1988 O O . GLU A 1 252 ? -5.724 1.013 34.539 1.00 71.25 252 GLU A O 1
ATOM 1993 N N . VAL A 1 253 ? -5.772 -0.825 33.250 1.00 71.38 253 VAL A N 1
ATOM 1994 C CA . VAL A 1 253 ? -5.120 -0.209 32.084 1.00 71.38 253 VAL A CA 1
ATOM 1995 C C . VAL A 1 253 ? -6.071 0.765 31.397 1.00 71.38 253 VAL A C 1
ATOM 1997 O O . VAL A 1 253 ? -5.640 1.838 30.977 1.00 71.38 253 VAL A O 1
ATOM 2000 N N . ILE A 1 254 ? -7.360 0.420 31.318 1.00 68.69 254 ILE A N 1
ATOM 2001 C CA . ILE A 1 254 ? -8.390 1.302 30.757 1.00 68.69 254 ILE A CA 1
ATOM 2002 C C . ILE A 1 254 ? -8.470 2.589 31.581 1.00 68.69 254 ILE A C 1
ATOM 2004 O O . ILE A 1 254 ? -8.344 3.675 31.020 1.00 68.69 254 ILE A O 1
ATOM 2008 N N . GLU A 1 255 ? -8.581 2.481 32.906 1.00 65.44 255 GLU A N 1
ATOM 2009 C CA . GLU A 1 255 ? -8.641 3.646 33.799 1.00 65.44 255 GLU A CA 1
ATOM 2010 C C . GLU A 1 255 ? -7.372 4.512 33.719 1.00 65.44 255 GLU A C 1
ATOM 2012 O O . GLU A 1 255 ? -7.455 5.741 33.630 1.00 65.44 255 GLU A O 1
ATOM 2017 N N . ALA A 1 256 ? -6.188 3.893 33.672 1.00 69.31 256 ALA A N 1
ATOM 2018 C CA . ALA A 1 256 ? -4.921 4.613 33.555 1.00 69.31 256 ALA A CA 1
ATOM 2019 C C . ALA A 1 256 ? -4.774 5.357 32.213 1.00 69.31 256 ALA A C 1
ATOM 2021 O O . ALA A 1 256 ? -4.319 6.503 32.183 1.00 69.31 256 ALA A O 1
ATOM 2022 N N . GLU A 1 257 ? -5.163 4.740 31.095 1.00 68.25 257 GLU A N 1
ATOM 2023 C CA . GLU A 1 257 ? -5.124 5.382 29.775 1.00 68.25 257 GLU A CA 1
ATOM 2024 C C . GLU A 1 257 ? -6.202 6.470 29.643 1.00 68.25 257 GLU A C 1
ATOM 2026 O O . GLU A 1 257 ? -5.910 7.573 29.176 1.00 68.25 257 GLU A O 1
ATOM 2031 N N . MET A 1 258 ? -7.414 6.240 30.158 1.00 65.62 258 MET A N 1
ATOM 2032 C CA . MET A 1 258 ? -8.459 7.270 30.218 1.00 65.62 258 MET A CA 1
ATOM 2033 C C . MET A 1 258 ? -8.033 8.471 31.078 1.00 65.62 258 MET A C 1
ATOM 2035 O O . MET A 1 258 ? -8.350 9.617 30.743 1.00 65.62 258 MET A O 1
ATOM 2039 N N . ALA A 1 259 ? -7.257 8.249 32.144 1.00 64.25 259 ALA A N 1
ATOM 2040 C CA . ALA A 1 259 ? -6.651 9.324 32.925 1.00 64.25 259 ALA A CA 1
ATOM 2041 C C . ALA A 1 259 ? -5.597 10.113 32.121 1.00 64.25 259 ALA A C 1
ATOM 2043 O O . ALA A 1 259 ? -5.591 11.344 32.182 1.00 64.25 259 ALA A O 1
ATOM 2044 N N . LYS A 1 260 ? -4.757 9.458 31.303 1.00 64.38 260 LYS A N 1
ATOM 2045 C CA . LYS A 1 260 ? -3.786 10.144 30.419 1.00 64.38 260 LYS A CA 1
ATOM 2046 C C . LYS A 1 260 ? -4.469 10.981 29.339 1.00 64.38 260 LYS A C 1
ATOM 2048 O O . LYS A 1 260 ? -4.057 12.116 29.088 1.00 64.38 260 LYS A O 1
ATOM 2053 N N . VAL A 1 261 ? -5.537 10.455 28.738 1.00 56.25 261 VAL A N 1
ATOM 2054 C CA . VAL A 1 261 ? -6.357 11.183 27.759 1.00 56.25 261 VAL A CA 1
ATOM 2055 C C . VAL A 1 261 ? -7.008 12.415 28.408 1.00 56.25 261 VAL A C 1
ATOM 2057 O O . VAL A 1 261 ? -7.002 13.496 27.819 1.00 56.25 261 VAL A O 1
ATOM 2060 N N . ARG A 1 262 ? -7.466 12.308 29.666 1.00 52.34 262 ARG A N 1
ATOM 2061 C CA . ARG A 1 262 ? -7.992 13.446 30.447 1.00 52.34 262 ARG A CA 1
ATOM 2062 C C . ARG A 1 262 ? -6.951 14.533 30.738 1.00 52.34 262 ARG A C 1
ATOM 2064 O O . ARG A 1 262 ? -7.321 15.705 30.790 1.00 52.34 262 ARG A O 1
ATOM 2071 N N . VAL A 1 263 ? -5.677 14.173 30.912 1.00 50.75 263 VAL A N 1
ATOM 2072 C CA . VAL A 1 263 ? -4.581 15.130 31.168 1.00 50.75 263 VAL A CA 1
ATOM 2073 C C . VAL A 1 263 ? -4.165 15.886 29.895 1.00 50.75 263 VAL A C 1
ATOM 2075 O O . VAL A 1 263 ? -3.758 17.042 29.989 1.00 50.75 263 VAL A O 1
ATOM 2078 N N . ARG A 1 264 ? -4.357 15.317 28.694 1.00 50.72 264 ARG A N 1
ATOM 2079 C CA . ARG A 1 264 ? -4.099 15.979 27.390 1.00 50.72 264 ARG A CA 1
ATOM 2080 C C . ARG A 1 264 ? -5.151 17.043 26.996 1.00 50.72 264 ARG A C 1
ATOM 2082 O O . ARG A 1 264 ? -5.429 17.252 25.816 1.00 50.72 264 ARG A O 1
ATOM 2089 N N . GLY A 1 265 ? -5.749 17.733 27.969 1.00 39.81 265 GLY A N 1
ATOM 2090 C CA . GLY A 1 265 ? -6.806 18.725 27.748 1.00 39.81 265 GLY A CA 1
ATOM 2091 C C . GLY A 1 265 ? -6.449 19.815 26.724 1.00 39.81 265 GLY A C 1
ATOM 2092 O O . GLY A 1 265 ? -5.328 20.306 26.705 1.00 39.81 265 GLY A O 1
ATOM 2093 N N . LYS A 1 266 ? -7.436 20.201 25.893 1.00 36.56 266 LYS A N 1
ATOM 2094 C CA . LYS A 1 266 ? -7.465 21.373 24.982 1.00 36.56 266 LYS A CA 1
ATOM 2095 C C . LYS A 1 266 ? -6.132 21.752 24.312 1.00 36.56 266 LYS A C 1
ATOM 2097 O O . LYS A 1 266 ? -5.835 22.932 24.148 1.00 36.56 266 LYS A O 1
ATOM 2102 N N . VAL A 1 267 ? -5.359 20.786 23.837 1.00 33.38 267 VAL A N 1
ATOM 2103 C CA . VAL A 1 267 ? -4.349 21.088 22.825 1.00 33.38 267 VAL A CA 1
ATOM 2104 C C . VAL A 1 267 ? -5.049 20.913 21.484 1.00 33.38 267 VAL A C 1
ATOM 2106 O O . VAL A 1 267 ? -5.232 19.793 21.019 1.00 33.38 267 VAL A O 1
ATOM 2109 N N . GLN A 1 268 ? -5.491 22.022 20.869 1.00 36.09 268 GLN A N 1
ATOM 2110 C CA . GLN A 1 268 ? -5.571 22.050 19.404 1.00 36.09 268 GLN A CA 1
ATOM 2111 C C . GLN A 1 268 ? -4.223 21.517 18.938 1.00 36.09 268 GLN A C 1
ATOM 2113 O O . GLN A 1 268 ? -3.208 22.095 19.342 1.00 36.09 268 GLN A O 1
ATOM 2118 N N . PRO A 1 269 ? -4.166 20.401 18.200 1.00 38.22 269 PRO A N 1
ATOM 2119 C CA . PRO A 1 269 ? -2.885 19.833 17.873 1.00 38.22 269 PRO A CA 1
ATOM 2120 C C . PRO A 1 269 ? -2.199 20.853 16.962 1.00 38.22 269 PRO A C 1
ATOM 2122 O O . PRO A 1 269 ? -2.565 21.029 15.803 1.00 38.22 269 PRO A O 1
ATOM 2125 N N . ARG A 1 270 ? -1.217 21.585 17.506 1.00 37.94 270 ARG A N 1
ATOM 2126 C CA . ARG A 1 270 ? -0.175 22.223 16.703 1.00 37.94 270 ARG A CA 1
ATOM 2127 C C . ARG A 1 270 ? 0.579 21.053 16.075 1.00 37.94 270 ARG A C 1
ATOM 2129 O O . ARG A 1 270 ? 1.517 20.510 16.653 1.00 37.94 270 ARG A O 1
ATOM 2136 N N . MET A 1 271 ? 0.043 20.577 14.952 1.00 41.72 271 MET A N 1
ATOM 2137 C CA . MET A 1 271 ? 0.382 19.284 14.355 1.00 41.72 271 MET A CA 1
ATOM 2138 C C . MET A 1 271 ? 1.762 19.225 13.719 1.00 41.72 271 MET A C 1
ATOM 2140 O O . MET A 1 271 ? 2.192 18.146 13.330 1.00 41.72 271 MET A O 1
ATOM 2144 N N . GLU A 1 272 ? 2.498 20.331 13.699 1.00 37.62 272 GLU A N 1
ATOM 2145 C CA . GLU A 1 272 ? 3.910 20.332 13.315 1.00 37.62 272 GLU A CA 1
ATOM 2146 C C . GLU A 1 272 ? 4.762 19.425 14.226 1.00 37.62 272 GLU A C 1
ATOM 2148 O O . GLU A 1 272 ? 5.819 18.976 13.798 1.00 37.62 272 GLU A O 1
ATOM 2153 N N . GLY A 1 273 ? 4.294 19.092 15.443 1.00 34.50 273 GLY A N 1
ATOM 2154 C CA . GLY A 1 273 ? 5.008 18.214 16.385 1.00 34.50 273 GLY A CA 1
ATOM 2155 C C . GLY A 1 273 ? 4.433 16.806 16.609 1.00 34.50 273 GLY A C 1
ATOM 2156 O O . GLY A 1 273 ? 5.079 16.015 17.288 1.00 34.50 273 GLY A O 1
ATOM 2157 N N . ALA A 1 274 ? 3.240 16.480 16.090 1.00 34.94 274 ALA A N 1
ATOM 2158 C CA . ALA A 1 274 ? 2.568 15.187 16.336 1.00 34.94 274 ALA A CA 1
ATOM 2159 C C . ALA A 1 274 ? 2.563 14.248 15.119 1.00 34.94 274 ALA A C 1
ATOM 2161 O O . ALA A 1 274 ? 2.194 13.082 15.228 1.00 34.94 274 ALA A O 1
ATOM 2162 N N . ILE A 1 275 ? 2.989 14.751 13.963 1.00 43.03 275 ILE A N 1
ATOM 2163 C CA . ILE A 1 275 ? 3.272 13.937 12.792 1.00 43.03 275 ILE A CA 1
ATOM 2164 C C . ILE A 1 275 ? 4.631 13.288 13.030 1.00 43.03 275 ILE A C 1
ATOM 2166 O O . ILE A 1 275 ? 5.669 13.951 12.979 1.00 43.03 275 ILE A O 1
ATOM 2170 N N . THR A 1 276 ? 4.641 11.990 13.300 1.00 41.72 276 THR A N 1
ATOM 2171 C CA . THR A 1 276 ? 5.882 11.225 13.301 1.00 41.72 276 THR A CA 1
ATOM 2172 C C . THR A 1 276 ? 6.448 11.242 11.879 1.00 41.72 276 THR A C 1
ATOM 2174 O O . THR A 1 276 ? 5.992 10.547 10.977 1.00 41.72 276 THR A O 1
ATOM 2177 N N . VAL A 1 277 ? 7.465 12.083 11.659 1.00 51.94 277 VAL A N 1
ATOM 2178 C CA . VAL A 1 277 ? 8.253 12.105 10.409 1.00 51.94 277 VAL A CA 1
ATOM 2179 C C . VAL A 1 277 ? 8.974 10.761 10.209 1.00 51.94 277 VAL A C 1
ATOM 2181 O O . VAL A 1 277 ? 9.389 10.412 9.104 1.00 51.94 277 VAL A O 1
ATOM 2184 N N . THR A 1 278 ? 9.103 9.989 11.288 1.00 51.81 278 THR A N 1
ATOM 2185 C CA . THR A 1 278 ? 9.729 8.677 11.315 1.00 51.81 278 THR A CA 1
ATOM 2186 C C . THR A 1 278 ? 8.803 7.612 10.720 1.00 51.81 278 THR A C 1
ATOM 2188 O O . THR A 1 278 ? 7.676 7.450 11.188 1.00 51.81 278 THR A O 1
ATOM 2191 N N . PRO A 1 279 ? 9.270 6.837 9.726 1.00 61.03 279 PRO A N 1
ATOM 2192 C CA . PRO A 1 279 ? 8.550 5.672 9.231 1.00 61.03 279 PRO A CA 1
ATOM 2193 C C . PRO A 1 279 ? 8.151 4.722 10.377 1.00 61.03 279 PRO A C 1
ATOM 2195 O O . PRO A 1 279 ? 8.974 4.487 11.259 1.00 61.03 279 PRO A O 1
ATOM 2198 N N . PRO A 1 280 ? 6.952 4.114 10.361 1.00 65.56 280 PRO A N 1
ATOM 2199 C CA . PRO A 1 280 ? 6.510 3.183 11.401 1.00 65.56 280 PRO A CA 1
ATOM 2200 C C . PRO A 1 280 ? 7.357 1.907 11.382 1.00 65.56 280 PRO A C 1
ATOM 2202 O O . PRO A 1 280 ? 7.150 1.049 10.525 1.00 65.56 280 PRO A O 1
ATOM 2205 N N . THR A 1 281 ? 8.343 1.788 12.267 1.00 65.25 281 THR A N 1
ATOM 2206 C CA . THR A 1 281 ? 9.281 0.650 12.311 1.00 65.25 281 THR A CA 1
ATOM 2207 C C . THR A 1 281 ? 8.721 -0.573 13.033 1.00 65.25 281 THR A C 1
ATOM 2209 O O . THR A 1 281 ? 9.151 -1.692 12.769 1.00 65.25 281 THR A O 1
ATOM 2212 N N . GLU A 1 282 ? 7.752 -0.379 13.922 1.00 72.50 282 GLU A N 1
ATOM 2213 C CA . GLU A 1 282 ? 7.160 -1.440 14.738 1.00 72.50 282 GLU A CA 1
ATOM 2214 C C . GLU A 1 282 ? 5.881 -2.005 14.108 1.00 72.50 282 GLU A C 1
ATOM 2216 O O . GLU A 1 282 ? 5.176 -1.326 13.360 1.00 72.50 282 GLU A O 1
ATOM 2221 N N . HIS A 1 283 ? 5.565 -3.262 14.435 1.00 79.38 283 HIS A N 1
ATOM 2222 C CA . HIS A 1 283 ? 4.329 -3.940 14.024 1.00 79.38 283 HIS A CA 1
ATOM 2223 C C . HIS A 1 283 ? 4.119 -4.047 12.501 1.00 79.38 283 HIS A C 1
ATOM 2225 O O . HIS A 1 283 ? 2.980 -4.078 12.038 1.00 79.38 283 HIS A O 1
ATOM 2231 N N . MET A 1 284 ? 5.210 -4.095 11.730 1.00 86.88 284 MET A N 1
ATOM 2232 C CA . MET A 1 284 ? 5.223 -4.275 10.266 1.00 86.88 284 MET A CA 1
ATOM 2233 C C . MET A 1 284 ? 5.760 -5.645 9.829 1.00 86.88 284 MET A C 1
ATOM 2235 O O . MET A 1 284 ? 5.962 -5.902 8.644 1.00 86.88 284 MET A O 1
ATOM 2239 N N . ASN A 1 285 ? 6.002 -6.528 10.794 1.00 83.94 285 ASN A N 1
ATOM 2240 C CA . ASN A 1 285 ? 6.550 -7.866 10.619 1.00 83.94 285 ASN A CA 1
ATOM 2241 C C . ASN A 1 285 ? 5.441 -8.891 10.335 1.00 83.94 285 ASN A C 1
ATOM 2243 O O . ASN A 1 285 ? 5.227 -9.827 11.109 1.00 83.94 285 ASN A O 1
ATOM 2247 N N . PHE A 1 286 ? 4.705 -8.695 9.244 1.00 87.81 286 PHE A N 1
ATOM 2248 C CA . PHE A 1 286 ? 3.680 -9.622 8.763 1.00 87.81 286 PHE A CA 1
ATOM 2249 C C . PHE A 1 286 ? 3.845 -9.898 7.269 1.00 87.81 286 PHE A C 1
ATOM 2251 O O . PHE A 1 286 ? 4.511 -9.155 6.549 1.00 87.81 286 PHE A O 1
ATOM 2258 N N . GLU A 1 287 ? 3.261 -11.006 6.822 1.00 87.94 287 GLU A N 1
ATOM 2259 C CA . GLU A 1 287 ? 3.328 -11.432 5.430 1.00 87.94 287 GLU A CA 1
ATOM 2260 C C . GLU A 1 287 ? 2.435 -10.557 4.541 1.00 87.94 287 GLU A C 1
ATOM 2262 O O . GLU A 1 287 ? 1.299 -10.219 4.882 1.00 87.94 287 GLU A O 1
ATOM 2267 N N . LEU A 1 288 ? 2.954 -10.199 3.369 1.00 91.94 288 LEU A N 1
ATOM 2268 C CA . LEU A 1 288 ? 2.194 -9.495 2.349 1.00 91.94 288 LEU A CA 1
ATOM 2269 C C . LEU A 1 288 ? 1.330 -10.492 1.571 1.00 91.94 288 LEU A C 1
ATOM 2271 O O . LEU A 1 288 ? 1.858 -11.434 0.984 1.00 91.94 288 LEU A O 1
ATOM 2275 N N . LYS A 1 289 ? 0.014 -10.259 1.524 1.00 94.38 289 LYS A N 1
ATOM 2276 C CA . LYS A 1 289 ? -0.962 -11.184 0.920 1.00 94.38 289 LYS A CA 1
ATOM 2277 C C . LYS A 1 289 ? -1.411 -10.744 -0.471 1.00 94.38 289 LYS A C 1
ATOM 2279 O O . LYS A 1 289 ? -2.431 -11.191 -0.985 1.00 94.38 289 LYS A O 1
ATOM 2284 N N . TRP A 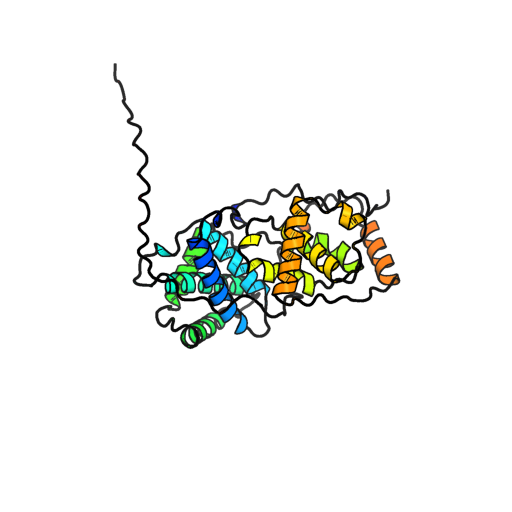1 290 ? -0.659 -9.831 -1.074 1.00 94.75 290 TRP A N 1
ATOM 2285 C CA . TRP A 1 290 ? -0.925 -9.330 -2.412 1.00 94.75 290 TRP A CA 1
ATOM 2286 C C . TRP A 1 290 ? -0.743 -10.428 -3.463 1.00 94.75 290 TRP A C 1
ATOM 2288 O O . TRP A 1 290 ? 0.128 -11.292 -3.333 1.00 94.75 290 TRP A O 1
ATOM 2298 N N . ALA A 1 291 ? -1.550 -10.363 -4.523 1.00 90.19 291 ALA A N 1
ATOM 2299 C CA . ALA A 1 291 ? -1.492 -11.310 -5.627 1.00 90.19 291 ALA A CA 1
ATOM 2300 C C . ALA A 1 291 ? -0.117 -11.273 -6.308 1.00 90.19 291 ALA A C 1
ATOM 2302 O O . ALA A 1 291 ? 0.371 -10.204 -6.669 1.00 90.19 291 ALA A O 1
ATOM 2303 N N . THR A 1 292 ? 0.490 -12.443 -6.511 1.00 87.44 292 THR A N 1
ATOM 2304 C CA . THR A 1 292 ? 1.762 -12.594 -7.238 1.00 87.44 292 THR A CA 1
ATOM 2305 C C . THR A 1 292 ? 1.581 -13.109 -8.658 1.00 87.44 292 THR A C 1
ATOM 2307 O O . THR A 1 292 ? 2.507 -13.000 -9.462 1.00 87.44 292 THR A O 1
ATOM 2310 N N . ASP A 1 293 ? 0.396 -13.601 -8.998 1.00 82.56 293 ASP A N 1
ATOM 2311 C CA . ASP A 1 293 ? 0.151 -14.291 -10.259 1.00 82.56 293 ASP A CA 1
ATOM 2312 C C . ASP A 1 293 ? -0.710 -13.399 -11.149 1.00 82.56 293 ASP A C 1
ATOM 2314 O O . ASP A 1 293 ? -1.928 -13.328 -11.002 1.00 82.56 293 ASP A O 1
ATOM 2318 N N . VAL A 1 294 ? -0.050 -12.651 -12.035 1.00 78.38 294 VAL A N 1
ATOM 2319 C CA . VAL A 1 294 ? -0.700 -11.758 -13.000 1.00 78.38 294 VAL A CA 1
ATOM 2320 C C . VAL A 1 294 ? -0.181 -12.128 -14.395 1.00 78.38 294 VAL A C 1
ATOM 2322 O O . VAL A 1 294 ? 1.043 -12.164 -14.571 1.00 78.38 294 VAL A O 1
ATOM 2325 N N . PRO A 1 295 ? -1.063 -12.443 -15.366 1.00 73.94 295 PRO A N 1
ATOM 2326 C CA . PRO A 1 295 ? -0.660 -12.781 -16.735 1.00 73.94 295 PRO A CA 1
ATOM 2327 C C . PRO A 1 295 ? 0.132 -11.635 -17.363 1.00 73.94 295 PRO A C 1
ATOM 2329 O O . PRO A 1 295 ? -0.248 -10.507 -17.097 1.00 73.94 295 PRO A O 1
ATOM 2332 N N . PRO A 1 296 ? 1.167 -11.867 -18.193 1.00 75.31 296 PRO A N 1
ATOM 2333 C CA . PRO A 1 296 ? 1.932 -10.799 -18.846 1.00 75.31 296 PRO A CA 1
ATOM 2334 C C . PRO A 1 296 ? 1.045 -9.766 -19.551 1.00 75.31 296 PRO A C 1
ATOM 2336 O O . PRO A 1 296 ? 0.012 -10.118 -20.120 1.00 75.31 296 PRO A O 1
ATOM 2339 N N . LEU A 1 297 ? 1.484 -8.503 -19.585 1.00 80.56 297 LEU A N 1
ATOM 2340 C CA . LEU A 1 297 ? 0.847 -7.500 -20.433 1.00 80.56 297 LEU A CA 1
ATOM 2341 C C . LEU A 1 297 ? 1.098 -7.907 -21.882 1.00 80.56 297 LEU A C 1
ATOM 2343 O O . LEU A 1 297 ? 2.231 -7.812 -22.358 1.00 80.56 297 LEU A O 1
ATOM 2347 N N . GLU A 1 298 ? 0.058 -8.371 -22.568 1.00 72.31 298 GLU A N 1
ATOM 2348 C CA . GLU A 1 298 ? 0.103 -8.516 -24.017 1.00 72.31 298 GLU A CA 1
ATOM 2349 C C . GLU A 1 298 ? 0.430 -7.145 -24.623 1.00 72.31 298 GLU A C 1
ATOM 2351 O O . GLU A 1 298 ? -0.146 -6.127 -24.212 1.00 72.31 298 GLU A O 1
ATOM 2356 N N . ASP A 1 299 ? 1.339 -7.109 -25.603 1.00 56.88 299 ASP A N 1
ATOM 2357 C CA . ASP A 1 299 ? 1.584 -5.931 -26.442 1.00 56.88 299 ASP A CA 1
ATOM 2358 C C . ASP A 1 299 ? 0.357 -5.724 -27.343 1.00 56.88 299 ASP A C 1
ATOM 2360 O O . ASP A 1 299 ? 0.351 -5.953 -28.552 1.00 56.88 299 ASP A O 1
ATOM 2364 N N . SER A 1 300 ? -0.749 -5.344 -26.721 1.00 46.38 300 SER A N 1
ATOM 2365 C CA . SER A 1 300 ? -1.967 -4.994 -27.409 1.00 46.38 300 SER A CA 1
ATOM 2366 C C . SER A 1 300 ? -1.703 -3.665 -28.112 1.00 46.38 300 SER A C 1
ATOM 2368 O O . SER A 1 300 ? -1.620 -2.601 -27.495 1.00 46.38 300 SER A O 1
ATOM 2370 N N . ASN A 1 301 ? -1.556 -3.738 -29.436 1.00 40.06 301 ASN A N 1
ATOM 2371 C CA . ASN A 1 301 ? -1.756 -2.624 -30.358 1.00 40.06 301 ASN A CA 1
ATOM 2372 C C . ASN A 1 301 ? -3.211 -2.137 -30.228 1.00 40.06 301 ASN A C 1
ATOM 2374 O O . ASN A 1 301 ? -4.030 -2.321 -31.124 1.00 40.06 301 ASN A O 1
ATOM 2378 N N . VAL A 1 302 ? -3.566 -1.553 -29.085 1.00 38.56 302 VAL A N 1
ATOM 2379 C CA . VAL A 1 302 ? -4.793 -0.779 -28.940 1.00 38.56 302 VAL A CA 1
ATOM 2380 C C . VAL A 1 302 ? -4.482 0.579 -29.557 1.00 38.56 302 VAL A C 1
ATOM 2382 O O . VAL A 1 302 ? -3.575 1.254 -29.061 1.00 38.56 302 VAL A O 1
ATOM 2385 N N . PRO A 1 303 ? -5.176 0.996 -30.631 1.00 32.34 303 PRO A N 1
ATOM 2386 C CA . PRO A 1 303 ? -4.953 2.305 -31.215 1.00 32.34 303 PRO A CA 1
ATOM 2387 C C . PRO A 1 303 ? -5.234 3.346 -30.138 1.00 32.34 303 PRO A C 1
ATOM 2389 O O . PRO A 1 303 ? -6.361 3.464 -29.650 1.00 32.34 303 PRO A O 1
ATOM 2392 N N . SER A 1 304 ? -4.206 4.094 -29.748 1.00 38.00 304 SER A N 1
ATOM 2393 C CA . SER A 1 304 ? -4.395 5.354 -29.049 1.00 38.00 304 SER A CA 1
ATOM 2394 C C . SER A 1 304 ? -5.320 6.189 -29.926 1.00 38.00 304 SER A C 1
ATOM 2396 O O . SER A 1 304 ? -4.920 6.597 -31.013 1.00 38.00 304 SER A O 1
ATOM 2398 N N . ARG A 1 305 ? -6.572 6.403 -29.503 1.00 36.16 305 ARG A N 1
ATOM 2399 C CA . ARG A 1 305 ? -7.412 7.434 -30.116 1.00 36.16 305 ARG A CA 1
ATOM 2400 C C . ARG A 1 305 ? -6.615 8.729 -30.043 1.00 36.16 305 ARG A C 1
ATOM 2402 O O . ARG A 1 305 ? -6.294 9.185 -28.947 1.00 36.16 305 ARG A O 1
ATOM 2409 N N . GLU A 1 306 ? -6.238 9.231 -31.211 1.00 34.47 306 GLU A N 1
ATOM 2410 C CA . GLU A 1 306 ? -5.470 10.452 -31.389 1.00 34.47 306 GLU A CA 1
ATOM 2411 C C . GLU A 1 306 ? -6.090 11.562 -30.541 1.00 34.47 306 GLU A C 1
ATOM 2413 O O . GLU A 1 306 ? -7.254 11.930 -30.710 1.00 34.47 306 GLU A O 1
ATOM 2418 N N . ALA A 1 307 ? -5.309 12.084 -29.598 1.00 38.91 307 ALA A N 1
ATOM 2419 C CA . ALA A 1 307 ? -5.594 13.384 -29.033 1.00 38.91 307 ALA A CA 1
ATOM 2420 C C . ALA A 1 307 ? -5.438 14.388 -30.179 1.00 38.91 307 ALA A C 1
ATOM 2422 O O . ALA A 1 307 ? -4.325 14.607 -30.660 1.00 38.91 307 ALA A O 1
ATOM 2423 N N . GLN A 1 308 ? -6.551 14.952 -30.648 1.00 34.88 308 GLN A N 1
ATOM 2424 C CA . GLN A 1 308 ? -6.503 16.084 -31.564 1.00 34.88 308 GLN A CA 1
ATOM 2425 C C . GLN A 1 308 ? -5.661 17.199 -30.921 1.00 34.88 308 GLN A C 1
ATOM 2427 O O . GLN A 1 308 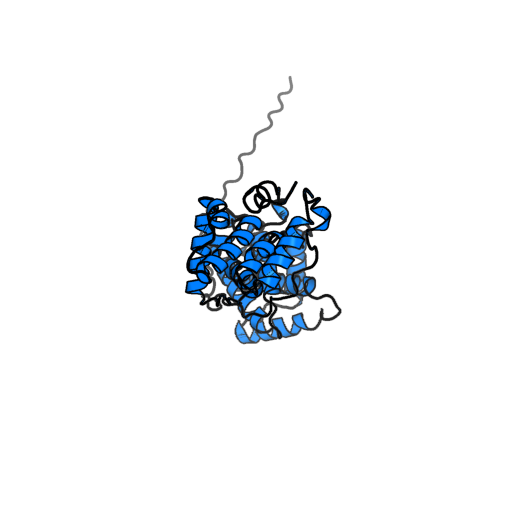? -5.860 17.504 -29.739 1.00 34.88 308 GLN A O 1
ATOM 2432 N N . PRO A 1 309 ? -4.709 17.798 -31.656 1.00 33.59 309 PRO A N 1
ATOM 2433 C CA . PRO A 1 309 ? -3.975 18.944 -31.151 1.00 33.59 309 PRO A CA 1
ATOM 2434 C C . PRO A 1 309 ? -4.944 20.120 -30.944 1.00 33.59 309 PRO A C 1
ATOM 2436 O O . PRO A 1 309 ? -5.897 20.265 -31.712 1.00 33.59 309 PRO A O 1
ATOM 2439 N N . PRO A 1 310 ? -4.723 20.962 -29.921 1.00 37.03 310 PRO A N 1
ATOM 2440 C CA . PRO A 1 310 ? -5.548 22.139 -29.708 1.00 37.03 310 PRO A CA 1
ATOM 2441 C C . PRO A 1 310 ? -5.417 23.073 -30.912 1.00 37.03 310 PRO A C 1
ATOM 2443 O O . PRO A 1 310 ? -4.306 23.398 -31.339 1.00 37.03 310 PRO A O 1
ATOM 2446 N N . GLU A 1 311 ? -6.560 23.489 -31.453 1.00 33.59 311 GLU A N 1
ATOM 2447 C CA . GLU A 1 311 ? -6.643 24.511 -32.489 1.00 33.59 311 GLU A CA 1
ATOM 2448 C C . GLU A 1 311 ? -5.862 25.755 -32.050 1.00 33.59 311 GLU A C 1
ATOM 2450 O O . GLU A 1 311 ? -6.072 26.322 -30.974 1.00 33.59 311 GLU A O 1
ATOM 2455 N N . SER A 1 312 ? -4.922 26.164 -32.896 1.00 33.59 312 SER A N 1
ATOM 2456 C CA . SER A 1 312 ? -4.176 27.402 -32.753 1.00 33.59 312 SER A CA 1
ATOM 2457 C C . SER A 1 312 ? -5.143 28.585 -32.785 1.00 33.59 312 SER A C 1
ATOM 2459 O O . SER A 1 312 ? -5.709 28.901 -33.832 1.00 33.59 312 SER A O 1
ATOM 2461 N N . ILE A 1 313 ? -5.304 29.265 -31.651 1.00 39.31 313 ILE A N 1
ATOM 2462 C CA . ILE A 1 313 ? -5.945 30.578 -31.594 1.00 39.31 313 ILE A CA 1
ATOM 2463 C C . ILE A 1 313 ? -5.046 31.544 -32.372 1.00 39.31 313 ILE A C 1
ATOM 2465 O O . ILE A 1 313 ? -3.943 31.879 -31.940 1.00 39.31 313 ILE A O 1
ATOM 2469 N N . GLY A 1 314 ? -5.503 31.947 -33.557 1.00 31.81 314 GLY A N 1
ATOM 2470 C CA . GLY A 1 314 ? -4.837 32.942 -34.383 1.00 31.81 314 GLY A CA 1
ATOM 2471 C C . GLY A 1 314 ? -4.828 34.305 -33.694 1.00 31.81 314 GLY A C 1
ATOM 2472 O O . GLY A 1 314 ? -5.875 34.910 -33.481 1.00 31.81 314 GLY A O 1
ATOM 2473 N N . CYS A 1 315 ? -3.636 34.811 -33.381 1.00 31.86 315 CYS A N 1
ATOM 2474 C CA . CYS A 1 315 ? -3.427 36.232 -33.125 1.00 31.86 315 CYS A CA 1
ATOM 2475 C C . CYS A 1 315 ? -3.507 36.988 -34.456 1.00 31.86 315 CYS A C 1
ATOM 2477 O O . CYS A 1 315 ? -2.547 37.003 -35.226 1.00 31.86 315 CYS A O 1
ATOM 2479 N N . THR A 1 316 ? -4.631 37.646 -34.723 1.00 34.09 316 THR A N 1
ATOM 2480 C CA . THR A 1 316 ? -4.695 38.723 -35.716 1.00 34.09 316 THR A CA 1
ATOM 2481 C C . THR A 1 316 ? -4.282 40.031 -35.049 1.00 34.09 316 THR A C 1
ATOM 2483 O O . THR A 1 316 ? -5.070 40.647 -34.331 1.00 34.09 316 THR A O 1
ATOM 2486 N N . CYS A 1 317 ? -3.044 40.465 -35.282 1.00 32.84 317 CYS A N 1
ATOM 2487 C CA . CYS A 1 317 ? -2.650 41.854 -35.068 1.00 32.84 317 CYS A CA 1
ATOM 2488 C C . CYS A 1 317 ? -3.225 42.693 -36.216 1.00 32.84 317 CYS A C 1
ATOM 2490 O O . CYS A 1 317 ? -2.705 42.641 -37.329 1.00 32.84 317 CYS A O 1
ATOM 2492 N N . ASN A 1 318 ? -4.280 43.465 -35.952 1.00 35.03 318 ASN A N 1
ATOM 2493 C CA . ASN A 1 318 ? -4.680 44.549 -36.842 1.00 35.03 318 ASN A CA 1
ATOM 2494 C C . ASN A 1 318 ? -3.867 45.794 -36.487 1.00 35.03 318 ASN A C 1
ATOM 2496 O O . ASN A 1 318 ? -3.974 46.328 -35.384 1.00 35.03 318 ASN A O 1
ATOM 2500 N N . ILE A 1 319 ? -3.039 46.215 -37.439 1.00 40.69 319 ILE A N 1
ATOM 2501 C CA . ILE A 1 319 ? -2.423 47.537 -37.485 1.00 40.69 319 ILE A CA 1
ATOM 2502 C C . ILE A 1 319 ? -3.402 48.441 -38.233 1.00 40.69 319 ILE A C 1
ATOM 2504 O O . ILE A 1 319 ? -3.712 48.182 -39.397 1.00 40.69 319 ILE A O 1
ATOM 2508 N N . SER A 1 320 ? -3.847 49.497 -37.566 1.00 46.25 320 SER A N 1
ATOM 2509 C CA . SER A 1 320 ? -4.386 50.718 -38.171 1.00 46.25 320 SER A CA 1
ATOM 2510 C C . SER A 1 320 ? -4.183 51.863 -37.197 1.00 46.25 320 SER A C 1
ATOM 2512 O O . SER A 1 320 ? -4.539 51.651 -36.015 1.00 46.25 320 SER A O 1
#

Secondary structure (DSSP, 8-state):
----GGGSSTT--TT----GGGS--GGGGTT-HHHHHHHHHHHHHHHHHHHTSSS--THHHHHHHHHHHHHHHHS-GGG--SS--HHHHHHHHHHHHHHHHHHHH--SSGGGHHHHHHHHHHHHHH--TT--HHHHHHHHHHHHHHTTT--S---THHHHHHHHHHHHTTTB-HHHHHHHHHHHHTSGGGTTS-HHHHHHHHHHHHHHHH-SS--HHHHHH--HHHHHHHHHHHHHHHHTT----B----HHHHHHHHHHHHHSTT----GGGTS--S---SS--S---------------------PPPP---------

Organism: Trifolium pratense (NCBI:txid57577)

pLDDT: mean 76.88, std 19.69, range [26.17, 97.81]

Sequence (320 aa):
MAFDPSCGQCLRISQFNIDPQYVPNGRMFENNDRKILLRQHAISVIAKVAKMSNPPDAYVPYLAMNYFDRFLFRFDITAVPGGLTATEKVCLTAVSCYTLSANRRATGVRNLVLHKDILVALDRDMDLTRITKSAVWDKQYSITLALNNKMTPVTAFWFLDHYYDHFKLLGVERRSVNEIVVQAQGDHTFVGFKPTDIAFSACVAAATIALKELPKDIKNMISNEVQEIVNKMVDLCNNMNILIVKTVVAAEVIEAEMAKVRVRGKVQPRMEGAITVTPPTEHMNFELKWATDVPPLEDSNVPSREAQPPESIGCTCNIS

InterPro domains:
  IPR036915 Cyclin-like superfamily [SSF47954] (16-104)